Protein AF-H9FJ29-F1 (afdb_monomer_lite)

Sequence (198 aa):
NSAFMTFVVLDADDQPQLLPWIRPQPGDGERRYREASARKKIRLDRKYIVSCKQTEVPLSVPWDPSNQVYLSYNNVSSLRMLVAKDNWVLSSEINQVRLYTLEDDKFLSFHMEMVVHVDAAQAFLLLSDLRRRPEWDKHYRSVELVQQVDEDDAIYHVTSPALGGHTKPQDFVILASRRKPCDNGDPYVIALRSVTPP

Foldseek 3Di:
DDDDDDDFDADPVRHGDDDDDDDQDPDPRVVVVVVVVVVVVVVQCVLCVPAADCVRPVLAAADDLVCNVVVLVVLQVVVVVVVPDPQWDFPDADPQKTKTWDDDSRDIDIDIDHDDPDDQVVVLVVVLPVQCVVVPPLQFPGKDWPDDSDPFKTWIKTWGDDDPPDPDIDIFTKIWGWDDAPDPPRHTDTGIGGYDYD

pLDDT: mean 90.49, std 11.1, range [35.72, 98.62]

Radius of gyration: 20.68 Å; chains: 1; bounding box: 47×41×56 Å

InterPro domains:
  IPR002913 START domain [PF01852] (69-198)
  IPR002913 START domain [PS50848] (85-198)
  IPR023393 START-like domain superfamily [G3DSA:3.30.530.20] (21-198)
  IPR040170 Cytosolic acyl coenzyme A thioester hydrolase [PTHR11049] (1-54)

Organism: Macaca mulatta (NCBI:txid9544)

Secondary structure (DSSP, 8-state):
-------PEE-TTSPEEPPP--PPPTTHHHHHHHHHHHHHHHHHHHHTSSPPPTTTS-SEEE--GGGHHHHHHHHHHHHHHHHT-S--EEEEEETTEEEEEEE-SS-EEEEEE---SS-HHHHHHHHH-GGGGGGT-TT-SEEEEEEE-SSSEEEEEEEEPPPTT-SSPEEEEEEEEEE--SSTTPPPEEEEEEEE--

Structure (mmCIF, N/CA/C/O backbone):
data_AF-H9FJ29-F1
#
_entry.id   AF-H9FJ29-F1
#
loop_
_atom_site.group_PDB
_atom_site.id
_atom_site.type_symbol
_atom_site.label_atom_id
_atom_site.label_alt_id
_atom_site.label_comp_id
_atom_site.label_asym_id
_atom_site.label_entity_id
_atom_site.label_seq_id
_atom_site.pdbx_PDB_ins_code
_atom_site.Cartn_x
_atom_site.Cartn_y
_atom_site.Cartn_z
_atom_site.occupancy
_atom_site.B_iso_or_equiv
_atom_site.auth_seq_id
_atom_site.auth_comp_id
_atom_site.auth_asym_id
_atom_site.auth_atom_id
_atom_site.pdbx_PDB_model_num
ATOM 1 N N . ASN A 1 1 ? 14.535 15.555 -31.382 1.00 35.72 1 ASN A N 1
ATOM 2 C CA . ASN A 1 1 ? 13.875 14.580 -32.274 1.00 35.72 1 ASN A CA 1
ATOM 3 C C . ASN A 1 1 ? 14.252 13.175 -31.857 1.00 35.72 1 ASN A C 1
ATOM 5 O O . ASN A 1 1 ? 15.348 12.730 -32.163 1.00 35.72 1 ASN A O 1
ATOM 9 N N . SER A 1 2 ? 13.385 12.504 -31.105 1.00 42.00 2 SER A N 1
ATOM 10 C CA . SER A 1 2 ? 13.528 11.076 -30.812 1.00 42.00 2 SER A CA 1
ATOM 11 C C . SER A 1 2 ? 12.328 10.382 -31.436 1.00 42.00 2 SER A C 1
ATOM 13 O O . SER A 1 2 ? 11.214 10.558 -30.957 1.00 42.00 2 SER A O 1
ATOM 15 N N . ALA A 1 3 ? 12.553 9.674 -32.542 1.00 39.72 3 ALA A N 1
ATOM 16 C CA . ALA A 1 3 ? 11.571 8.758 -33.101 1.00 39.72 3 ALA A CA 1
ATOM 17 C C . ALA A 1 3 ? 11.612 7.464 -32.280 1.00 39.72 3 ALA A C 1
ATOM 19 O O . ALA A 1 3 ? 12.695 6.970 -31.962 1.00 39.72 3 ALA A O 1
ATOM 20 N N . PHE A 1 4 ? 10.450 6.936 -31.918 1.00 52.38 4 PHE A N 1
ATOM 21 C CA . PHE A 1 4 ? 10.312 5.597 -31.357 1.00 52.38 4 PHE A CA 1
ATOM 22 C C . PHE A 1 4 ? 9.437 4.779 -32.303 1.00 52.38 4 PHE A C 1
ATOM 24 O O . PHE A 1 4 ? 8.456 5.285 -32.844 1.00 52.38 4 PHE A O 1
ATOM 31 N N . MET A 1 5 ? 9.845 3.536 -32.543 1.00 45.50 5 MET A N 1
ATOM 32 C CA . M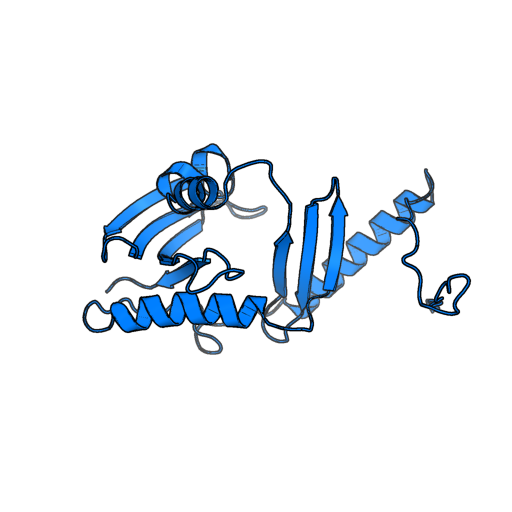ET A 1 5 ? 9.158 2.595 -33.417 1.00 45.50 5 MET A CA 1
ATOM 33 C C . MET A 1 5 ? 8.512 1.537 -32.532 1.00 45.50 5 MET A C 1
ATOM 35 O O . MET A 1 5 ? 9.211 0.818 -31.818 1.00 45.50 5 MET A O 1
ATOM 39 N N . THR A 1 6 ? 7.187 1.474 -32.552 1.00 57.88 6 THR A N 1
ATOM 40 C CA . THR A 1 6 ? 6.435 0.394 -31.914 1.00 57.88 6 THR A CA 1
ATOM 41 C C . THR A 1 6 ? 6.304 -0.728 -32.931 1.00 57.88 6 THR A C 1
ATOM 43 O O . THR A 1 6 ? 5.813 -0.496 -34.033 1.00 57.88 6 THR A O 1
ATOM 46 N N . PHE A 1 7 ? 6.761 -1.926 -32.585 1.00 66.75 7 PHE A N 1
ATOM 47 C CA . PHE A 1 7 ? 6.564 -3.118 -33.400 1.00 66.75 7 PHE A CA 1
ATOM 48 C C . PHE A 1 7 ? 5.793 -4.156 -32.591 1.00 66.75 7 PHE A C 1
ATOM 50 O O . PHE A 1 7 ? 6.012 -4.307 -31.389 1.00 66.75 7 PHE A O 1
ATOM 57 N N . VAL A 1 8 ? 4.871 -4.838 -33.262 1.00 74.44 8 VAL A N 1
ATOM 58 C CA . VAL A 1 8 ? 4.163 -6.005 -32.742 1.00 74.44 8 VAL A CA 1
ATOM 59 C C . VAL A 1 8 ? 4.792 -7.210 -33.421 1.00 74.44 8 VAL A C 1
ATOM 61 O O . VAL A 1 8 ? 4.941 -7.215 -34.642 1.00 74.44 8 VAL A O 1
ATOM 64 N N . VAL A 1 9 ? 5.211 -8.198 -32.636 1.00 76.81 9 VAL A N 1
ATOM 65 C CA . VAL A 1 9 ? 5.583 -9.506 -33.177 1.00 76.81 9 VAL A CA 1
ATOM 66 C C . VAL A 1 9 ? 4.341 -10.369 -33.122 1.00 76.81 9 VAL A C 1
ATOM 68 O O . VAL A 1 9 ? 3.701 -10.423 -32.078 1.00 76.81 9 VAL A O 1
ATOM 71 N N . LEU A 1 10 ? 3.984 -10.974 -34.248 1.00 85.94 10 LEU A N 1
ATOM 72 C CA . LEU A 1 10 ? 2.878 -11.916 -34.342 1.00 85.94 10 LEU A CA 1
ATOM 73 C C . LEU A 1 10 ? 3.433 -13.344 -34.326 1.00 85.94 10 LEU A C 1
ATOM 75 O O . LEU A 1 10 ? 4.547 -13.571 -34.810 1.00 85.94 10 LEU A O 1
ATOM 79 N N . ASP A 1 11 ? 2.690 -14.278 -33.744 1.00 83.88 11 ASP A N 1
ATOM 80 C CA . ASP A 1 11 ? 2.976 -15.708 -33.828 1.00 83.88 11 ASP A CA 1
ATOM 81 C C . ASP A 1 11 ? 2.492 -16.307 -35.165 1.00 83.88 11 ASP A C 1
ATOM 83 O O . ASP A 1 11 ? 2.134 -15.591 -36.101 1.00 83.88 11 ASP A O 1
ATOM 87 N N . ALA A 1 12 ? 2.532 -17.637 -35.285 1.00 88.62 12 ALA A N 1
ATOM 88 C CA . ALA A 1 12 ? 2.114 -18.342 -36.498 1.00 88.62 12 ALA A CA 1
ATOM 89 C C . ALA A 1 12 ? 0.604 -18.227 -36.796 1.00 88.62 12 ALA A C 1
ATOM 91 O O . ALA A 1 12 ? 0.203 -18.502 -37.926 1.00 88.62 12 ALA A O 1
ATOM 92 N N . ASP A 1 13 ? -0.201 -17.810 -35.815 1.00 90.12 13 ASP A N 1
ATOM 93 C CA . ASP A 1 13 ? -1.657 -17.655 -35.893 1.00 90.12 13 ASP A CA 1
ATOM 94 C C . ASP A 1 13 ? -2.071 -16.164 -35.967 1.00 90.12 13 ASP A C 1
ATOM 96 O O . ASP A 1 13 ? -3.212 -15.798 -35.658 1.00 90.12 13 ASP A O 1
ATOM 100 N N . ASP A 1 14 ? -1.136 -15.285 -36.361 1.00 84.00 14 ASP A N 1
ATOM 101 C CA . ASP A 1 14 ? -1.292 -13.825 -36.423 1.00 84.00 14 ASP A CA 1
ATOM 102 C C . ASP A 1 14 ? -1.688 -13.177 -35.074 1.00 84.00 14 ASP A C 1
ATOM 104 O O . ASP A 1 14 ? -2.257 -12.081 -35.038 1.00 84.00 14 ASP A O 1
ATOM 108 N N . GLN A 1 15 ? -1.374 -13.815 -33.938 1.00 85.31 15 GLN A N 1
ATOM 109 C CA . GLN A 1 15 ? -1.645 -13.258 -32.610 1.00 85.31 15 GLN A CA 1
ATOM 110 C C . GLN A 1 15 ? -0.428 -12.518 -32.038 1.00 85.31 15 GLN A C 1
ATOM 112 O O . GLN A 1 15 ? 0.704 -12.972 -32.199 1.00 85.31 15 GLN A O 1
ATOM 117 N N . PRO A 1 16 ? -0.615 -11.385 -31.331 1.00 80.19 16 PRO A N 1
ATOM 118 C CA . PRO A 1 16 ? 0.479 -10.673 -30.676 1.00 80.19 16 PRO A CA 1
ATOM 119 C C . PRO A 1 16 ? 1.257 -11.561 -29.695 1.00 80.19 16 PRO A C 1
ATOM 121 O O . PRO A 1 16 ? 0.739 -11.986 -28.663 1.00 80.19 16 PRO A O 1
ATOM 124 N N . GLN A 1 17 ? 2.535 -11.780 -29.985 1.00 76.44 17 GLN A N 1
ATOM 125 C CA . GLN A 1 17 ? 3.455 -12.536 -29.154 1.00 76.44 17 GLN A CA 1
ATOM 126 C C . GLN A 1 17 ? 4.245 -11.606 -28.225 1.00 76.44 17 GLN A C 1
ATOM 128 O O . GLN A 1 17 ? 4.775 -10.564 -28.624 1.00 76.44 17 GLN A O 1
ATOM 133 N N . LEU A 1 18 ? 4.387 -12.023 -26.965 1.00 63.00 18 LEU A N 1
ATOM 134 C CA . LEU A 1 18 ? 5.287 -11.377 -26.013 1.00 63.00 18 LEU A CA 1
ATOM 135 C C . LEU A 1 18 ? 6.741 -11.547 -26.466 1.00 63.00 18 LEU A C 1
ATOM 137 O O . LEU A 1 18 ? 7.264 -12.658 -26.564 1.00 63.00 18 LEU A O 1
ATOM 141 N N . LEU A 1 19 ? 7.405 -10.420 -26.715 1.00 64.69 19 LEU A N 1
ATOM 142 C CA . LEU A 1 19 ? 8.831 -10.392 -27.008 1.00 64.69 19 LEU A CA 1
ATOM 143 C C . LEU A 1 19 ? 9.648 -10.841 -25.789 1.00 64.69 19 LEU A C 1
ATOM 145 O O . LEU A 1 19 ? 9.338 -10.439 -24.662 1.00 64.69 19 LEU A O 1
ATOM 149 N N . PRO A 1 20 ? 10.729 -11.615 -25.990 1.00 63.31 20 PRO A N 1
ATOM 150 C CA . PRO A 1 20 ? 11.647 -11.940 -24.911 1.00 63.31 20 PRO A CA 1
ATOM 151 C C . PRO A 1 20 ? 12.273 -10.665 -24.338 1.00 63.31 20 PRO A C 1
ATOM 153 O O . PRO A 1 20 ? 12.526 -9.690 -25.049 1.00 63.31 20 PRO A O 1
ATOM 156 N N . TRP A 1 21 ? 12.537 -10.683 -23.032 1.00 61.72 21 TRP A N 1
ATOM 157 C CA . TRP A 1 21 ? 13.044 -9.523 -22.302 1.00 61.72 21 TRP A CA 1
ATOM 158 C C . TRP A 1 21 ? 14.394 -9.055 -22.868 1.00 61.72 21 TRP A C 1
ATOM 160 O O . TRP A 1 21 ? 15.404 -9.759 -22.781 1.00 61.72 21 TRP A O 1
ATOM 170 N N . ILE A 1 22 ? 14.420 -7.855 -23.452 1.00 68.69 22 ILE A N 1
ATOM 171 C CA . ILE A 1 22 ? 15.608 -7.303 -24.108 1.00 68.69 22 ILE A CA 1
ATOM 172 C C . ILE A 1 22 ? 16.532 -6.717 -23.038 1.00 68.69 22 ILE A C 1
ATOM 174 O O . ILE A 1 22 ? 16.199 -5.733 -22.378 1.00 68.69 22 ILE A O 1
ATOM 178 N N . ARG A 1 23 ? 17.719 -7.305 -22.870 1.00 69.50 23 ARG A N 1
ATOM 179 C CA . ARG A 1 23 ? 18.768 -6.728 -22.018 1.00 69.50 23 ARG A CA 1
ATOM 180 C C . ARG A 1 23 ? 19.552 -5.667 -22.798 1.00 69.50 23 ARG A C 1
ATOM 182 O O . ARG A 1 23 ? 19.811 -5.871 -23.986 1.00 69.50 23 ARG A O 1
ATOM 189 N N . PRO A 1 24 ? 19.961 -4.553 -22.163 1.00 76.12 24 PRO A N 1
ATOM 190 C CA . PRO A 1 24 ? 20.843 -3.592 -22.809 1.00 76.12 24 PRO A CA 1
ATOM 191 C C . PRO A 1 24 ? 22.142 -4.276 -23.242 1.00 76.12 24 PRO A C 1
ATOM 193 O O . PRO A 1 24 ? 22.710 -5.065 -22.488 1.00 76.12 24 PRO A O 1
ATOM 196 N N . GLN A 1 25 ? 22.623 -3.964 -24.445 1.00 80.38 25 GLN A N 1
ATOM 197 C CA . GLN A 1 25 ? 23.951 -4.407 -24.864 1.00 80.38 25 GLN A CA 1
ATOM 198 C C . GLN A 1 25 ? 25.019 -3.811 -23.925 1.00 80.38 25 GLN A C 1
ATOM 200 O O . GLN A 1 25 ? 24.903 -2.628 -23.572 1.00 80.38 25 GLN A O 1
ATOM 205 N N . PRO A 1 26 ? 26.052 -4.584 -23.539 1.00 81.25 26 PRO A N 1
ATOM 206 C CA . PRO A 1 26 ? 27.147 -4.075 -22.719 1.00 81.25 26 PRO A CA 1
ATOM 207 C C . PRO A 1 26 ? 27.782 -2.812 -23.318 1.00 81.25 26 PRO A C 1
ATOM 209 O O . PRO A 1 26 ? 27.893 -2.676 -24.538 1.00 81.25 26 PRO A O 1
ATOM 212 N N . GLY A 1 27 ? 28.198 -1.876 -22.462 1.00 87.75 27 GLY A N 1
ATOM 213 C CA . GLY A 1 27 ? 28.776 -0.599 -22.889 1.00 87.75 27 GLY A CA 1
ATOM 214 C C . GLY A 1 27 ? 27.710 0.435 -23.261 1.00 87.75 27 GLY A C 1
ATOM 215 O O . GLY A 1 27 ? 27.035 0.991 -22.389 1.00 87.75 27 GLY A O 1
ATOM 216 N N . ASP A 1 28 ? 27.561 0.726 -24.554 1.00 85.81 28 ASP A N 1
ATOM 217 C CA . ASP A 1 28 ? 26.692 1.811 -25.029 1.00 85.81 28 ASP A CA 1
ATOM 218 C C . ASP A 1 28 ? 25.204 1.573 -24.736 1.00 85.81 28 ASP A C 1
ATOM 220 O O . ASP A 1 28 ? 24.473 2.524 -24.443 1.00 85.81 28 ASP A O 1
ATOM 224 N N . GLY A 1 29 ? 24.741 0.319 -24.764 1.00 83.69 29 GLY A N 1
ATOM 225 C CA . GLY A 1 29 ? 23.354 -0.020 -24.439 1.00 83.69 29 GLY A CA 1
ATOM 226 C C . GLY A 1 29 ? 23.017 0.286 -22.979 1.00 83.69 29 GLY A C 1
ATOM 227 O O . GLY A 1 29 ? 22.026 0.961 -22.697 1.00 83.69 29 GLY A O 1
ATOM 228 N N . GLU A 1 30 ? 23.869 -0.133 -22.044 1.00 87.25 30 GLU A N 1
ATOM 229 C CA . GLU A 1 30 ? 23.724 0.163 -20.611 1.00 87.25 30 GLU A CA 1
ATOM 230 C C . GLU A 1 30 ? 23.796 1.661 -20.311 1.00 87.25 30 GLU A C 1
ATOM 232 O O . GLU A 1 30 ? 23.070 2.169 -19.450 1.00 87.25 30 GLU A O 1
ATOM 237 N N . ARG A 1 31 ? 24.666 2.393 -21.018 1.00 88.06 31 ARG A N 1
ATOM 238 C CA . ARG A 1 31 ? 24.732 3.852 -20.908 1.00 88.06 31 ARG A CA 1
ATOM 239 C C . ARG A 1 31 ? 23.410 4.490 -21.341 1.00 88.06 31 ARG A C 1
ATOM 241 O O . ARG A 1 31 ? 22.845 5.270 -20.576 1.00 88.06 31 ARG A O 1
ATOM 248 N N . ARG A 1 32 ? 22.881 4.130 -22.517 1.00 88.12 32 ARG A N 1
ATOM 249 C CA . ARG A 1 32 ? 21.590 4.645 -23.016 1.00 88.12 32 ARG A CA 1
ATOM 250 C C . ARG A 1 32 ? 20.434 4.294 -22.081 1.00 88.12 32 ARG A C 1
ATOM 252 O O . ARG A 1 32 ? 19.568 5.137 -21.849 1.00 88.12 32 ARG A O 1
ATOM 259 N N . TYR A 1 33 ? 20.442 3.087 -21.515 1.00 85.75 33 TYR A N 1
ATOM 260 C CA . TYR A 1 33 ? 19.465 2.658 -20.516 1.00 85.75 33 TYR A CA 1
ATOM 261 C C . TYR A 1 33 ? 19.517 3.540 -19.259 1.00 85.75 33 TYR A C 1
ATOM 263 O O . TYR A 1 33 ? 18.491 4.067 -18.833 1.00 85.75 33 TYR A O 1
ATOM 271 N N . ARG A 1 34 ? 20.713 3.802 -18.710 1.00 87.69 34 ARG A N 1
ATOM 272 C CA . ARG A 1 34 ? 20.890 4.723 -17.570 1.00 87.69 34 ARG A CA 1
ATOM 273 C C . ARG A 1 34 ? 20.421 6.144 -17.887 1.00 87.69 34 ARG A C 1
ATOM 275 O O . ARG A 1 34 ? 19.721 6.749 -17.079 1.00 87.69 34 ARG A O 1
ATOM 282 N N . GLU A 1 35 ? 20.746 6.663 -19.069 1.00 91.56 35 GLU A N 1
ATOM 283 C CA . GLU A 1 35 ? 20.292 7.984 -19.522 1.00 91.56 35 GLU A CA 1
ATOM 284 C C . GLU A 1 35 ? 18.764 8.047 -19.690 1.00 91.56 35 GLU A C 1
ATOM 286 O O . GLU A 1 35 ? 18.143 9.075 -19.413 1.00 91.56 35 GLU A O 1
ATOM 291 N N . ALA A 1 36 ? 18.123 6.969 -20.150 1.00 88.88 36 ALA A N 1
ATOM 292 C CA . ALA A 1 36 ? 16.665 6.870 -20.213 1.00 88.88 36 ALA A CA 1
ATOM 293 C C . ALA A 1 36 ? 16.032 6.850 -18.810 1.00 88.88 36 ALA A C 1
ATOM 295 O O . ALA A 1 36 ? 15.096 7.610 -18.558 1.00 88.88 36 ALA A O 1
ATOM 296 N N . SER A 1 37 ? 16.587 6.074 -17.875 1.00 88.38 37 SER A N 1
ATOM 297 C CA . SER A 1 37 ? 16.143 6.032 -16.474 1.00 88.38 37 SER A CA 1
ATOM 298 C C . SER A 1 37 ? 16.268 7.393 -15.783 1.00 88.38 37 SER A C 1
ATOM 300 O O . SER A 1 37 ? 15.325 7.840 -15.128 1.00 88.38 37 SER A O 1
ATOM 302 N N . ALA A 1 38 ? 17.380 8.107 -15.994 1.00 91.38 38 ALA A N 1
ATOM 303 C CA . ALA A 1 38 ? 17.569 9.465 -15.483 1.00 91.38 38 ALA A CA 1
ATOM 304 C C . ALA A 1 38 ? 16.516 10.443 -16.037 1.00 91.38 38 ALA A C 1
ATOM 306 O O . ALA A 1 38 ? 15.917 11.208 -15.280 1.00 91.38 38 ALA A O 1
ATOM 307 N N . ARG A 1 39 ? 16.224 10.381 -17.344 1.00 93.50 39 ARG A N 1
ATOM 308 C CA . ARG A 1 39 ? 15.168 11.194 -17.975 1.00 93.50 39 ARG A CA 1
ATOM 309 C C . ARG A 1 39 ? 13.776 10.864 -17.431 1.00 93.50 39 ARG A C 1
ATOM 311 O O . ARG A 1 39 ? 13.010 11.789 -17.166 1.00 93.50 39 ARG A O 1
ATOM 318 N N . LYS A 1 40 ? 13.458 9.578 -17.222 1.00 91.44 40 LYS A N 1
ATOM 319 C CA . LYS A 1 40 ? 12.189 9.144 -16.607 1.00 91.44 40 LYS A CA 1
ATOM 320 C C . LYS A 1 40 ? 12.050 9.721 -15.199 1.00 91.44 40 LYS A C 1
ATOM 322 O O . LYS A 1 40 ? 11.009 10.301 -14.905 1.00 91.44 40 LYS A O 1
ATOM 327 N N . LYS A 1 41 ? 13.103 9.641 -14.376 1.00 92.69 41 LYS A N 1
ATOM 328 C CA . LYS A 1 41 ? 13.121 10.234 -13.031 1.00 92.69 41 LYS A CA 1
ATOM 329 C C . LYS A 1 41 ? 12.841 11.738 -13.078 1.00 92.69 41 LYS A C 1
ATOM 331 O O . LYS A 1 41 ? 11.905 12.191 -12.439 1.00 92.69 41 LYS A O 1
ATOM 336 N N . ILE A 1 42 ? 13.580 12.493 -13.894 1.00 93.25 42 ILE A N 1
ATOM 337 C CA . ILE A 1 42 ? 13.397 13.951 -14.024 1.00 93.25 42 ILE A CA 1
ATOM 338 C C . ILE A 1 42 ? 11.968 14.303 -14.461 1.00 93.25 42 ILE A C 1
ATOM 340 O O . ILE A 1 42 ? 11.386 15.259 -13.951 1.00 93.25 42 ILE A O 1
ATOM 344 N N . ARG A 1 43 ? 11.393 13.550 -15.407 1.00 95.88 43 ARG A N 1
ATOM 345 C CA . ARG A 1 43 ? 10.008 13.757 -15.854 1.00 95.88 43 ARG A CA 1
ATOM 346 C C . ARG A 1 43 ? 9.015 13.550 -14.709 1.00 95.88 43 ARG A C 1
ATOM 348 O O . ARG A 1 43 ? 8.135 14.388 -14.536 1.00 95.88 43 ARG A O 1
ATOM 355 N N . LEU A 1 44 ? 9.155 12.459 -13.955 1.00 94.25 44 LEU A N 1
ATOM 356 C CA . LEU A 1 44 ? 8.275 12.137 -12.829 1.00 94.25 44 LEU A CA 1
ATOM 357 C C . LEU A 1 44 ? 8.412 13.158 -11.697 1.00 94.25 44 LEU A C 1
ATOM 359 O O . LEU A 1 44 ? 7.400 13.682 -11.243 1.00 94.25 44 LEU A O 1
ATOM 363 N N . ASP A 1 45 ? 9.642 13.512 -11.314 1.00 92.50 45 ASP A N 1
ATOM 364 C CA . ASP A 1 45 ? 9.907 14.523 -10.284 1.00 92.50 45 ASP A CA 1
ATOM 365 C C . ASP A 1 45 ? 9.252 15.867 -10.639 1.00 92.50 45 ASP A C 1
ATOM 367 O O . ASP A 1 45 ? 8.697 16.536 -9.777 1.00 92.50 45 ASP A O 1
ATOM 371 N N . ARG A 1 46 ? 9.287 16.265 -11.920 1.00 92.88 46 ARG A N 1
ATOM 372 C CA . ARG A 1 46 ? 8.637 17.497 -12.395 1.00 92.88 46 ARG A CA 1
ATOM 373 C C . ARG A 1 46 ? 7.116 17.391 -12.405 1.00 92.88 46 ARG A C 1
ATOM 375 O O . ARG A 1 46 ? 6.459 18.361 -12.048 1.00 92.88 46 ARG A O 1
ATOM 382 N N . LYS A 1 47 ? 6.563 16.246 -12.821 1.00 92.44 47 LYS A N 1
ATOM 383 C CA . LYS A 1 47 ? 5.109 16.014 -12.854 1.00 92.44 47 LYS A CA 1
ATOM 384 C C . LYS A 1 47 ? 4.504 16.088 -11.449 1.00 92.44 47 LYS A C 1
ATOM 386 O O . LYS A 1 47 ? 3.460 16.701 -11.282 1.00 92.44 47 LYS A O 1
ATOM 391 N N . TYR A 1 48 ? 5.194 15.529 -10.456 1.00 92.06 48 TYR A N 1
ATOM 392 C CA . TYR A 1 48 ? 4.730 15.445 -9.067 1.00 92.06 48 TYR A CA 1
ATOM 393 C C . TYR A 1 48 ? 5.472 16.401 -8.122 1.00 92.06 48 TYR A C 1
ATOM 395 O O . TYR A 1 48 ? 5.556 16.149 -6.922 1.00 92.06 48 TYR A O 1
ATOM 403 N N . ILE A 1 49 ? 6.022 17.501 -8.654 1.00 89.38 49 ILE A N 1
ATOM 404 C CA . ILE A 1 49 ? 6.756 18.495 -7.854 1.00 89.38 49 ILE A CA 1
ATOM 405 C C . ILE A 1 49 ? 5.854 19.162 -6.812 1.00 89.38 49 ILE A C 1
ATOM 407 O O . ILE A 1 49 ? 6.294 19.474 -5.706 1.00 89.38 49 ILE A O 1
ATOM 411 N N . VAL A 1 50 ? 4.585 19.370 -7.167 1.00 85.94 50 VAL A N 1
ATOM 412 C CA . VAL A 1 50 ? 3.548 19.807 -6.238 1.00 85.94 50 VAL A CA 1
ATOM 413 C C . VAL A 1 50 ? 2.924 18.552 -5.651 1.00 85.94 50 VAL A C 1
ATOM 415 O O . VAL A 1 50 ? 2.240 17.808 -6.350 1.00 85.94 50 VAL A O 1
ATOM 418 N N . SER A 1 51 ? 3.183 18.306 -4.370 1.0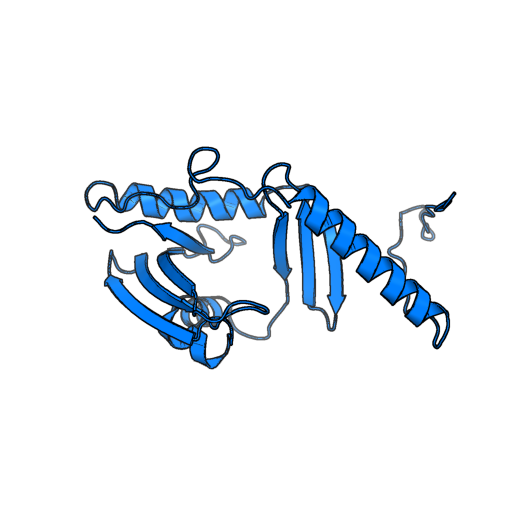0 83.62 51 SER A N 1
ATOM 419 C CA . SER A 1 51 ? 2.566 17.192 -3.663 1.00 83.62 51 SER A CA 1
ATOM 420 C C . SER A 1 51 ? 1.065 17.422 -3.497 1.00 83.62 51 SER A C 1
ATOM 422 O O . SER A 1 51 ? 0.622 18.534 -3.193 1.00 83.62 51 SER A O 1
ATOM 424 N N . CYS A 1 52 ? 0.293 16.344 -3.646 1.00 86.75 52 CYS A N 1
ATOM 425 C CA . CYS A 1 52 ? -1.117 16.334 -3.282 1.00 86.75 52 CYS A CA 1
ATOM 426 C C . CYS A 1 52 ? -1.274 16.728 -1.809 1.00 86.75 52 CYS A C 1
ATOM 428 O O . CYS A 1 52 ? -0.520 16.266 -0.948 1.00 86.75 52 CYS A O 1
ATOM 430 N N . LYS A 1 53 ? -2.260 17.573 -1.515 1.00 85.38 53 LYS A N 1
ATOM 431 C CA . LYS A 1 53 ? -2.535 18.062 -0.159 1.00 85.38 53 LYS A CA 1
ATOM 432 C C . LYS A 1 53 ? -3.716 17.333 0.472 1.00 85.38 53 LYS A C 1
ATOM 434 O O . LYS A 1 53 ? -4.615 16.870 -0.226 1.00 85.38 53 LYS A O 1
ATOM 439 N N . GLN A 1 54 ? -3.767 17.342 1.807 1.00 82.56 54 GLN A N 1
ATOM 440 C CA . GLN A 1 54 ? -4.895 16.828 2.601 1.00 82.56 54 GLN A CA 1
ATOM 441 C C . GLN A 1 54 ? -6.250 17.437 2.187 1.00 82.56 54 GLN A C 1
ATOM 443 O O . GLN A 1 54 ? -7.286 16.791 2.295 1.00 82.56 54 GLN A O 1
ATOM 448 N N . THR A 1 55 ? -6.253 18.682 1.702 1.00 78.31 55 THR A N 1
ATOM 449 C CA . THR A 1 55 ? -7.456 19.382 1.223 1.00 78.31 55 THR A CA 1
ATOM 450 C C . THR A 1 55 ? -7.963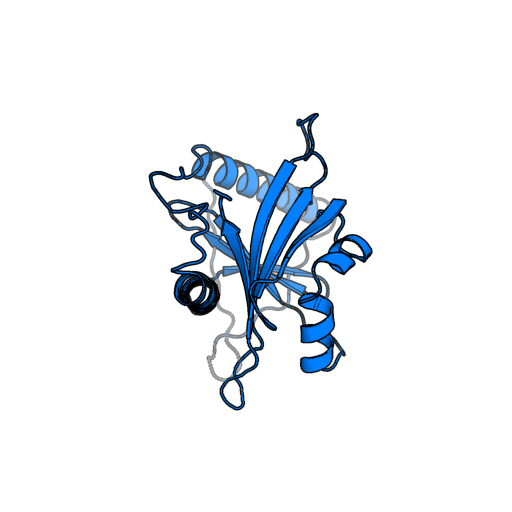 18.873 -0.126 1.00 78.31 55 THR A C 1
ATOM 452 O O . THR A 1 55 ? -9.103 19.139 -0.487 1.00 78.31 55 THR A O 1
ATOM 455 N N . GLU A 1 56 ? -7.121 18.186 -0.898 1.00 83.38 56 GLU A N 1
ATOM 456 C CA . GLU A 1 56 ? -7.435 17.720 -2.253 1.00 83.38 56 GLU A CA 1
ATOM 457 C C . GLU A 1 56 ? -7.789 16.235 -2.282 1.00 83.38 56 GLU A C 1
ATOM 459 O O . GLU A 1 56 ? -8.574 15.807 -3.133 1.00 83.38 56 GLU A O 1
ATOM 464 N N . VAL A 1 57 ? -7.158 15.449 -1.409 1.00 85.12 57 VAL A N 1
ATOM 465 C CA . VAL A 1 57 ? -7.369 14.011 -1.217 1.00 85.12 57 VAL A CA 1
ATOM 466 C C . VAL A 1 57 ? -7.174 13.719 0.272 1.00 85.12 57 VAL A C 1
ATOM 468 O O . VAL A 1 57 ? -6.235 14.257 0.863 1.00 85.12 57 VAL A O 1
ATOM 471 N N . PRO A 1 58 ? -8.008 12.865 0.889 1.00 87.69 58 PRO A N 1
ATOM 472 C CA . PRO A 1 58 ? -7.839 12.488 2.288 1.00 87.69 58 PRO A CA 1
ATOM 473 C C . PRO A 1 58 ? -6.607 11.583 2.460 1.00 87.69 58 PRO A C 1
ATOM 475 O O . PRO A 1 58 ? -6.719 10.358 2.411 1.00 87.69 58 PRO A O 1
ATOM 478 N N . LEU A 1 59 ? -5.428 12.189 2.642 1.00 89.25 59 LEU A N 1
ATOM 479 C CA . LEU A 1 59 ? -4.171 11.473 2.898 1.00 89.25 59 LEU A CA 1
ATOM 480 C C . LEU A 1 59 ? -4.212 10.788 4.267 1.00 89.25 59 LEU A C 1
ATOM 482 O O . LEU A 1 59 ? -3.792 9.642 4.397 1.00 89.25 59 LEU A O 1
ATOM 486 N N . SER A 1 60 ? -4.776 11.471 5.262 1.00 93.94 60 SER A N 1
ATOM 487 C CA . SER A 1 60 ? -5.193 10.900 6.539 1.00 93.94 60 SER A CA 1
ATOM 488 C C . SER A 1 60 ? -6.684 11.135 6.779 1.00 93.94 60 SER A C 1
ATOM 490 O O . SER A 1 60 ? -7.294 12.036 6.199 1.00 93.94 60 SER A O 1
ATOM 492 N N . VAL A 1 61 ? -7.296 10.317 7.630 1.00 94.69 61 VAL A N 1
ATOM 493 C CA . VAL A 1 61 ? -8.670 10.532 8.108 1.00 94.69 61 VAL A CA 1
ATOM 494 C C . VAL A 1 61 ? -8.688 10.585 9.636 1.00 94.69 61 VAL A C 1
ATOM 496 O O . VAL A 1 61 ? -7.930 9.841 10.258 1.00 94.69 61 VAL A O 1
ATOM 499 N N . PRO A 1 62 ? -9.520 11.434 10.262 1.00 95.31 62 PRO A N 1
ATOM 500 C CA . PRO A 1 62 ? -9.680 11.419 11.711 1.00 95.31 62 PRO A CA 1
ATOM 501 C C . PRO A 1 62 ? -10.098 10.039 12.209 1.00 95.31 62 PRO A C 1
ATOM 503 O O . PRO A 1 62 ? -11.012 9.424 11.655 1.00 95.31 62 PRO A O 1
ATOM 506 N N . TRP A 1 63 ? -9.412 9.552 13.240 1.00 96.12 63 TRP A N 1
ATOM 507 C CA . TRP A 1 63 ? -9.836 8.364 13.958 1.00 96.12 63 TRP A CA 1
ATOM 508 C C . TRP A 1 63 ? -11.029 8.714 14.845 1.00 96.12 63 TRP A C 1
ATOM 510 O O . TRP A 1 63 ? -10.919 9.539 15.750 1.00 96.12 63 TRP A O 1
ATOM 520 N N . ASP A 1 64 ? -12.159 8.068 14.577 1.00 94.75 64 ASP A N 1
ATOM 521 C CA . ASP A 1 64 ? -13.376 8.190 15.368 1.00 94.75 64 ASP A CA 1
ATOM 522 C C . ASP A 1 64 ? -13.842 6.784 15.770 1.00 94.75 64 ASP A C 1
ATOM 524 O O . ASP A 1 64 ? -14.312 6.031 14.907 1.00 94.75 64 ASP A O 1
ATOM 528 N N . PRO A 1 65 ? -13.733 6.414 17.060 1.00 94.12 65 PRO A N 1
ATOM 529 C CA . PRO A 1 65 ? -14.189 5.118 17.552 1.00 94.12 65 PRO A CA 1
ATOM 530 C C . PRO A 1 65 ? -15.665 4.833 17.246 1.00 94.12 65 PRO A C 1
ATOM 532 O O . PRO A 1 65 ? -16.029 3.681 17.019 1.00 94.12 65 PRO A O 1
ATOM 535 N N . SER A 1 66 ? -16.521 5.862 17.183 1.00 95.75 66 SER A N 1
ATOM 536 C CA . SER A 1 66 ? -17.940 5.689 16.844 1.00 95.75 66 SER A CA 1
ATOM 537 C C . SER A 1 66 ? -18.154 5.262 15.387 1.00 95.75 66 SER A C 1
ATOM 539 O O . SER A 1 66 ? -19.166 4.639 15.066 1.00 95.75 66 SER A O 1
ATOM 541 N N . ASN A 1 67 ? -17.173 5.529 14.518 1.00 94.62 67 ASN A N 1
ATOM 542 C CA . ASN A 1 67 ? -17.199 5.218 13.092 1.00 94.62 67 ASN A CA 1
ATOM 543 C C . ASN A 1 67 ? -16.170 4.141 12.692 1.00 94.62 67 ASN A C 1
ATOM 545 O O . ASN A 1 67 ? -15.883 3.961 11.506 1.00 94.62 67 ASN A O 1
ATOM 549 N N . GLN A 1 68 ? -15.604 3.415 13.665 1.00 95.00 68 GLN A N 1
ATOM 550 C CA . GLN A 1 68 ? -14.504 2.469 13.441 1.00 95.00 68 GLN A CA 1
ATOM 551 C C . GLN A 1 68 ? -14.821 1.411 12.372 1.00 95.00 68 GLN A C 1
ATOM 553 O O . GLN A 1 68 ? -14.010 1.164 11.484 1.00 95.00 68 GLN A O 1
ATOM 558 N N . VAL A 1 69 ? -16.042 0.863 12.385 1.00 96.62 69 VAL A N 1
ATOM 559 C CA . VAL A 1 69 ? -16.481 -0.173 11.435 1.00 96.62 69 VAL A CA 1
ATOM 560 C C . VAL A 1 69 ? -16.442 0.350 9.999 1.00 96.62 69 VAL A C 1
ATOM 562 O O . VAL A 1 69 ? -15.953 -0.323 9.090 1.00 96.62 69 VAL A O 1
ATOM 565 N N . TYR A 1 70 ? -16.925 1.575 9.789 1.00 96.94 70 TYR A N 1
ATOM 566 C CA . TYR A 1 70 ? -16.920 2.207 8.475 1.00 96.94 70 TYR A CA 1
ATOM 567 C C . TYR A 1 70 ? -15.504 2.580 8.030 1.00 96.94 70 TYR A C 1
ATOM 569 O O . TYR A 1 70 ? -15.165 2.384 6.864 1.00 96.94 70 TYR A O 1
ATOM 577 N N . LEU A 1 71 ? -14.664 3.092 8.936 1.00 96.94 71 LEU A N 1
ATOM 578 C CA . LEU A 1 71 ? -13.272 3.433 8.629 1.00 96.94 71 LEU A CA 1
ATOM 579 C C . LEU A 1 71 ? -12.488 2.202 8.155 1.00 96.94 71 LEU A C 1
ATOM 581 O O . LEU A 1 71 ? -11.815 2.272 7.121 1.00 96.94 71 LEU A O 1
ATOM 585 N N . SER A 1 72 ? -12.644 1.074 8.849 1.00 97.38 72 SER A N 1
ATOM 586 C CA . SER A 1 72 ? -12.059 -0.218 8.483 1.00 97.38 72 SER A CA 1
ATOM 587 C C . SER A 1 72 ? -12.607 -0.760 7.165 1.00 97.38 72 SER A C 1
ATOM 589 O O . SER A 1 72 ? -11.841 -1.154 6.282 1.00 97.38 72 SER A O 1
ATOM 591 N N . TYR A 1 73 ? -13.927 -0.710 6.964 1.00 97.44 73 TYR A N 1
ATOM 592 C CA . TYR A 1 73 ? -14.545 -1.104 5.695 1.00 97.44 73 TYR A CA 1
ATOM 593 C C . TYR A 1 73 ? -14.028 -0.264 4.520 1.00 97.44 73 TYR A C 1
ATOM 595 O O . TYR A 1 73 ? -13.616 -0.799 3.489 1.00 97.44 73 TYR A O 1
ATOM 603 N N . ASN A 1 74 ? -14.005 1.062 4.676 1.00 97.56 74 ASN A N 1
ATOM 604 C CA . ASN A 1 74 ? -13.552 1.979 3.639 1.00 97.56 74 ASN A CA 1
ATOM 605 C C . ASN A 1 74 ? -12.060 1.785 3.323 1.00 97.56 74 ASN A C 1
ATOM 607 O O . ASN A 1 74 ? -11.675 1.901 2.161 1.00 97.56 74 ASN A O 1
ATOM 611 N N . ASN A 1 75 ? -11.236 1.443 4.321 1.00 97.88 75 ASN A N 1
ATOM 612 C CA . ASN A 1 75 ? -9.826 1.093 4.135 1.00 97.88 75 ASN A CA 1
ATOM 613 C C . ASN A 1 75 ? -9.671 -0.102 3.175 1.00 97.88 75 ASN A C 1
ATOM 615 O O . ASN A 1 75 ? -9.029 0.007 2.128 1.00 97.88 75 ASN A O 1
ATOM 619 N N . VAL A 1 76 ? -10.350 -1.213 3.480 1.00 98.00 76 VAL A N 1
ATOM 620 C CA . VAL A 1 76 ? -10.344 -2.435 2.657 1.00 98.00 76 VAL A CA 1
ATOM 621 C C . VAL A 1 76 ? -10.904 -2.167 1.259 1.00 98.00 76 VAL A C 1
ATOM 623 O O . VAL A 1 76 ? -10.290 -2.545 0.259 1.00 98.00 76 VAL A O 1
ATOM 626 N N . SER A 1 77 ? -12.049 -1.486 1.172 1.00 97.19 77 SER A N 1
ATOM 627 C CA . SER A 1 77 ? -12.697 -1.171 -0.104 1.00 97.19 77 SER A CA 1
ATOM 628 C C . SER A 1 77 ? -11.814 -0.293 -0.992 1.00 97.19 77 SER A C 1
ATOM 630 O O . SER A 1 77 ? -11.759 -0.516 -2.199 1.00 97.19 77 SER A O 1
ATOM 632 N N . SER A 1 78 ? -11.103 0.682 -0.419 1.00 96.56 78 SER A N 1
ATOM 633 C CA . SER A 1 78 ? -10.214 1.575 -1.172 1.00 96.56 78 SER A CA 1
ATOM 634 C C . SER A 1 78 ? -9.041 0.820 -1.792 1.00 96.56 78 SER A C 1
ATOM 636 O O . SER A 1 78 ? -8.715 1.058 -2.954 1.00 96.56 78 SER A O 1
ATOM 638 N N . LEU A 1 79 ? -8.449 -0.134 -1.064 1.00 97.56 79 LEU A N 1
ATOM 639 C CA . LEU A 1 79 ? -7.389 -0.981 -1.613 1.00 97.56 79 LEU A CA 1
ATOM 640 C C . LEU A 1 79 ? -7.915 -1.894 -2.730 1.00 97.56 79 LEU A C 1
ATOM 642 O O . LEU A 1 79 ? -7.286 -1.986 -3.781 1.00 97.56 79 LEU A O 1
ATOM 646 N N 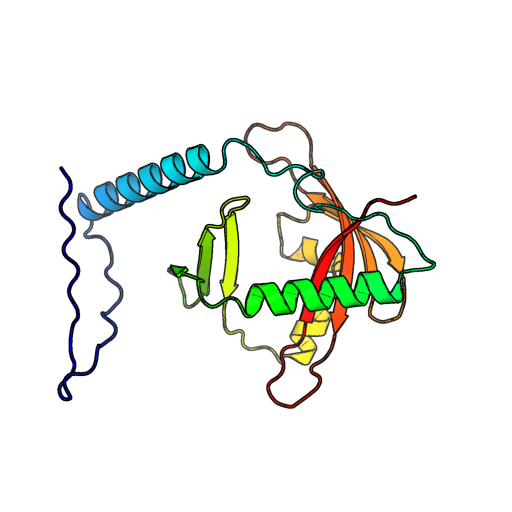. ARG A 1 80 ? -9.088 -2.517 -2.546 1.00 96.50 80 ARG A N 1
ATOM 647 C CA . ARG A 1 80 ? -9.720 -3.342 -3.593 1.00 96.50 80 ARG A CA 1
ATOM 648 C C . ARG A 1 80 ? -9.981 -2.537 -4.868 1.00 96.50 80 ARG A C 1
ATOM 650 O O . ARG A 1 80 ? -9.628 -2.988 -5.952 1.00 96.50 80 ARG A O 1
ATOM 657 N N . MET A 1 81 ? -10.527 -1.326 -4.738 1.00 95.94 81 MET A N 1
ATOM 658 C CA . MET A 1 81 ? -10.746 -0.428 -5.879 1.00 95.94 81 MET A CA 1
ATOM 659 C C . MET A 1 81 ? -9.435 -0.014 -6.557 1.00 95.94 81 MET A C 1
ATOM 661 O O . MET A 1 81 ? -9.390 0.083 -7.779 1.00 95.94 81 MET A O 1
ATOM 665 N N . LEU A 1 82 ? -8.366 0.222 -5.789 1.00 94.88 82 LEU A N 1
ATOM 666 C CA . LEU A 1 82 ? -7.058 0.579 -6.341 1.00 94.88 82 LEU A CA 1
ATOM 667 C C . LEU A 1 82 ? -6.447 -0.568 -7.161 1.00 94.88 82 LEU A C 1
ATOM 669 O O . LEU A 1 82 ? -5.916 -0.329 -8.245 1.00 94.88 82 LEU A O 1
ATOM 673 N N . VAL A 1 83 ? -6.542 -1.803 -6.662 1.00 94.56 83 VAL A N 1
ATOM 674 C CA . VAL A 1 83 ? -6.065 -3.003 -7.370 1.00 94.56 83 VAL A CA 1
ATOM 675 C C . VAL A 1 83 ? -6.883 -3.260 -8.637 1.00 94.56 83 VAL A C 1
ATOM 677 O O . VAL A 1 83 ? -6.309 -3.617 -9.656 1.00 94.56 83 VAL A O 1
ATOM 680 N N . ALA A 1 84 ? -8.196 -3.021 -8.601 1.00 95.44 84 ALA A N 1
ATOM 681 C CA . ALA A 1 84 ? -9.099 -3.263 -9.727 1.00 95.44 84 ALA A CA 1
ATOM 682 C C . ALA A 1 84 ? -8.999 -2.240 -10.878 1.00 95.44 84 ALA A C 1
ATOM 684 O O . ALA A 1 84 ? -9.687 -2.404 -11.885 1.00 95.44 84 ALA A O 1
ATOM 685 N N . LYS A 1 85 ? -8.186 -1.180 -10.752 1.00 95.06 85 LYS A N 1
ATOM 686 C CA . LYS A 1 85 ? -7.933 -0.255 -11.869 1.00 95.06 85 LYS A CA 1
ATOM 687 C C . LYS A 1 85 ? -7.290 -1.008 -13.045 1.00 95.06 85 LYS A C 1
ATOM 689 O O . LYS A 1 85 ? -6.439 -1.864 -12.843 1.00 95.06 85 LYS A O 1
ATOM 694 N N . ASP A 1 86 ? -7.661 -0.671 -14.274 1.00 92.81 86 ASP A N 1
ATOM 695 C CA . ASP A 1 86 ? -7.225 -1.357 -15.502 1.00 92.81 86 ASP A CA 1
ATOM 696 C C . ASP A 1 86 ? -6.003 -0.710 -16.178 1.00 92.81 86 ASP A C 1
ATOM 698 O O . ASP A 1 86 ? -5.382 -1.289 -17.066 1.00 92.81 86 ASP A O 1
ATOM 702 N N . ASN A 1 87 ? -5.613 0.483 -15.733 1.00 93.06 87 ASN A N 1
ATOM 703 C CA . ASN A 1 87 ? -4.552 1.298 -16.321 1.00 93.06 87 ASN A CA 1
ATOM 704 C C . ASN A 1 87 ? -3.183 1.145 -15.628 1.00 93.06 87 ASN A C 1
ATOM 706 O O . ASN A 1 87 ? -2.335 2.040 -15.709 1.00 93.06 87 ASN A O 1
ATOM 710 N N . TRP A 1 88 ? -2.944 0.022 -14.945 1.00 95.38 88 TRP A N 1
ATOM 711 C CA . TRP A 1 88 ? -1.625 -0.317 -14.409 1.00 95.38 88 TRP A CA 1
ATOM 712 C C . TRP A 1 88 ? -0.645 -0.658 -15.532 1.00 95.38 88 TRP A C 1
ATOM 714 O O . TRP A 1 88 ? -0.907 -1.510 -16.377 1.00 95.38 88 TRP A O 1
ATOM 724 N N . VAL A 1 89 ? 0.533 -0.034 -15.509 1.00 94.19 89 VAL A N 1
ATOM 725 C CA . VAL A 1 89 ? 1.581 -0.266 -16.510 1.00 94.19 89 VAL A CA 1
ATOM 726 C C . VAL A 1 89 ? 2.750 -1.006 -15.871 1.00 94.19 89 VAL A C 1
ATOM 728 O O . VAL A 1 89 ? 3.325 -0.523 -14.892 1.00 94.19 89 VAL A O 1
ATOM 731 N N . LEU A 1 90 ? 3.140 -2.149 -16.444 1.00 91.81 90 LEU A N 1
ATOM 732 C CA . LEU A 1 90 ? 4.358 -2.863 -16.054 1.00 91.81 90 LEU A CA 1
ATOM 733 C C . LEU A 1 90 ? 5.580 -1.969 -16.318 1.00 91.81 90 LEU A C 1
ATOM 735 O O . LEU A 1 90 ? 5.911 -1.655 -17.460 1.00 91.81 90 LEU A O 1
ATOM 739 N N . SER A 1 91 ? 6.246 -1.546 -15.247 1.00 90.44 91 SER A N 1
ATOM 740 C CA . SER A 1 91 ? 7.393 -0.635 -15.288 1.00 90.44 91 SER A CA 1
ATOM 741 C C . SER A 1 91 ? 8.732 -1.370 -15.357 1.00 90.44 91 SER A C 1
ATOM 743 O O . SER A 1 91 ? 9.659 -0.875 -16.000 1.00 90.44 91 SER A O 1
ATOM 745 N N . SER A 1 92 ? 8.859 -2.515 -14.680 1.00 88.50 92 SER A N 1
ATOM 746 C CA . SER A 1 92 ? 10.060 -3.362 -14.702 1.00 88.50 92 SER A CA 1
ATOM 747 C C . SER A 1 92 ? 9.773 -4.759 -14.154 1.00 88.50 92 SER A C 1
ATOM 749 O O . SER A 1 92 ? 8.880 -4.919 -13.327 1.00 88.50 92 SER A O 1
ATOM 751 N N . GLU A 1 93 ? 10.587 -5.741 -14.532 1.00 90.31 93 GLU A N 1
ATOM 752 C CA . GLU A 1 93 ? 10.557 -7.094 -13.977 1.00 90.31 93 GLU A CA 1
ATOM 753 C C . GLU A 1 93 ? 11.991 -7.568 -13.716 1.00 90.31 93 GLU A C 1
ATOM 755 O O .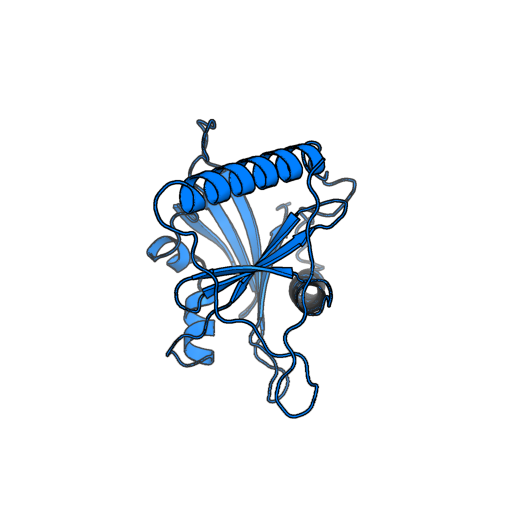 GLU A 1 93 ? 12.858 -7.441 -14.581 1.00 90.31 93 GLU A O 1
ATOM 760 N N . ILE A 1 94 ? 12.259 -8.077 -12.512 1.00 88.19 94 ILE A N 1
ATOM 761 C CA . ILE A 1 94 ? 13.564 -8.625 -12.121 1.00 88.19 94 ILE A CA 1
ATOM 762 C C . ILE A 1 94 ? 13.314 -9.876 -11.286 1.00 88.19 94 ILE A C 1
ATOM 764 O O . ILE A 1 94 ? 12.608 -9.808 -10.288 1.00 88.19 94 ILE A O 1
ATOM 768 N N . ASN A 1 95 ? 13.910 -11.011 -11.660 1.00 89.81 95 ASN A N 1
ATOM 769 C CA . ASN A 1 95 ? 13.777 -12.280 -10.929 1.00 89.81 95 ASN A CA 1
ATOM 770 C C . ASN A 1 95 ? 12.313 -12.665 -10.637 1.00 89.81 95 ASN A C 1
ATOM 772 O O . ASN A 1 95 ? 11.996 -13.057 -9.519 1.00 89.81 95 ASN A O 1
ATOM 776 N N . GLN A 1 96 ? 11.426 -12.526 -11.632 1.00 88.31 96 GLN A N 1
ATOM 777 C CA . GLN A 1 96 ? 9.982 -12.797 -11.508 1.00 88.31 96 GLN A CA 1
ATOM 778 C C . GLN A 1 96 ? 9.249 -11.898 -10.492 1.00 88.31 96 GLN A C 1
ATOM 780 O O . GLN A 1 96 ? 8.102 -12.160 -10.140 1.00 88.31 96 GLN A O 1
ATOM 785 N N . VAL A 1 97 ? 9.891 -10.815 -10.045 1.00 92.56 97 VAL A N 1
ATOM 786 C CA . VAL A 1 97 ? 9.260 -9.733 -9.291 1.00 92.56 97 VAL A CA 1
ATOM 787 C C . VAL A 1 97 ? 8.907 -8.624 -10.268 1.00 92.56 97 VAL A C 1
ATOM 789 O O . VAL A 1 97 ? 9.788 -8.048 -10.914 1.00 92.56 97 VAL A O 1
ATOM 792 N N . ARG A 1 98 ? 7.617 -8.318 -10.375 1.00 94.06 98 ARG A N 1
ATOM 793 C CA . ARG A 1 98 ? 7.073 -7.303 -11.279 1.00 94.06 98 ARG A CA 1
ATOM 794 C C . ARG A 1 98 ? 6.775 -6.025 -10.512 1.00 94.06 98 ARG A C 1
ATOM 796 O O . ARG A 1 98 ? 6.207 -6.068 -9.426 1.00 94.06 98 ARG A O 1
ATOM 803 N N . LEU A 1 99 ? 7.153 -4.885 -11.078 1.00 95.56 99 LEU A N 1
ATOM 804 C CA . LEU A 1 99 ? 6.809 -3.556 -10.582 1.00 95.56 99 LEU A CA 1
ATOM 805 C C . LEU A 1 99 ? 5.842 -2.914 -11.566 1.00 95.56 99 LEU A C 1
ATOM 807 O O . LEU A 1 99 ? 6.215 -2.636 -12.707 1.00 95.56 99 LEU A O 1
ATOM 811 N N . TYR A 1 100 ? 4.644 -2.607 -11.096 1.00 96.06 100 TYR A N 1
ATOM 812 C CA . TYR A 1 100 ? 3.642 -1.866 -11.844 1.00 96.06 100 TYR A CA 1
ATOM 813 C C . TYR A 1 100 ? 3.552 -0.439 -11.323 1.00 96.06 100 TYR A C 1
ATOM 815 O O . TYR A 1 100 ? 3.731 -0.173 -10.134 1.00 96.06 100 TYR A O 1
ATOM 823 N N . THR A 1 101 ? 3.263 0.492 -12.222 1.00 96.44 101 THR A N 1
ATOM 824 C CA . THR A 1 101 ? 3.072 1.905 -11.899 1.00 96.44 101 THR A CA 1
ATOM 825 C C . THR A 1 101 ? 1.810 2.434 -12.544 1.00 96.44 101 THR A C 1
ATOM 827 O O . THR A 1 101 ? 1.492 2.068 -13.674 1.00 96.44 101 THR A O 1
ATOM 830 N N . LEU A 1 102 ? 1.147 3.344 -11.847 1.00 95.69 102 LEU A N 1
ATOM 831 C CA . LEU A 1 102 ? -0.017 4.070 -12.316 1.00 95.69 102 LEU A CA 1
ATOM 832 C C . LEU A 1 102 ? 0.240 5.555 -12.074 1.00 95.69 102 LEU A C 1
ATOM 834 O O . LEU A 1 102 ? 0.376 6.012 -10.938 1.00 95.69 102 LEU A O 1
ATOM 838 N N . GLU A 1 103 ? 0.381 6.293 -13.169 1.00 93.94 103 GLU A N 1
ATOM 839 C CA . GLU A 1 103 ? 0.578 7.737 -13.143 1.00 93.94 103 GLU A CA 1
ATOM 840 C C . GLU A 1 103 ? -0.783 8.441 -13.123 1.00 93.94 103 GLU A C 1
ATOM 842 O O . GLU A 1 103 ? -1.354 8.696 -14.181 1.00 93.94 103 GLU A O 1
ATOM 847 N N . ASP A 1 104 ? -1.286 8.773 -11.934 1.00 89.25 104 ASP A N 1
ATOM 848 C CA . ASP A 1 104 ? -2.482 9.607 -11.766 1.00 89.25 104 ASP A CA 1
ATOM 849 C C . ASP A 1 104 ? -2.104 11.100 -11.868 1.00 89.25 104 ASP A C 1
ATOM 851 O O . ASP A 1 104 ? -0.916 11.455 -11.880 1.00 89.25 104 ASP A O 1
ATOM 855 N N . ASP A 1 105 ? -3.094 11.986 -11.930 1.00 86.94 105 ASP A N 1
ATOM 856 C CA . ASP A 1 105 ? -2.879 13.438 -11.969 1.00 86.94 105 ASP A CA 1
ATOM 857 C C . ASP A 1 105 ? -2.334 13.956 -10.635 1.00 86.94 105 ASP A C 1
ATOM 859 O O . ASP A 1 105 ? -1.490 14.851 -10.602 1.00 86.94 105 ASP A O 1
ATOM 863 N N . LYS A 1 106 ? -2.790 13.366 -9.523 1.00 87.69 106 LYS A N 1
ATOM 864 C CA . LYS A 1 106 ? -2.445 13.818 -8.167 1.00 87.69 106 LYS A CA 1
ATOM 865 C C . LYS A 1 106 ? -1.268 13.077 -7.541 1.00 87.69 106 LYS A C 1
ATOM 867 O O . LYS A 1 106 ? -0.566 13.639 -6.703 1.00 87.69 106 LYS A O 1
ATOM 872 N N . PHE A 1 107 ? -1.066 11.810 -7.891 1.00 90.31 107 PHE A N 1
ATOM 873 C CA . PHE A 1 107 ? -0.045 10.967 -7.273 1.00 90.31 107 PHE A CA 1
ATOM 874 C C . PHE A 1 107 ? 0.478 9.896 -8.232 1.00 90.31 107 PHE A C 1
ATOM 876 O O . PHE A 1 107 ? -0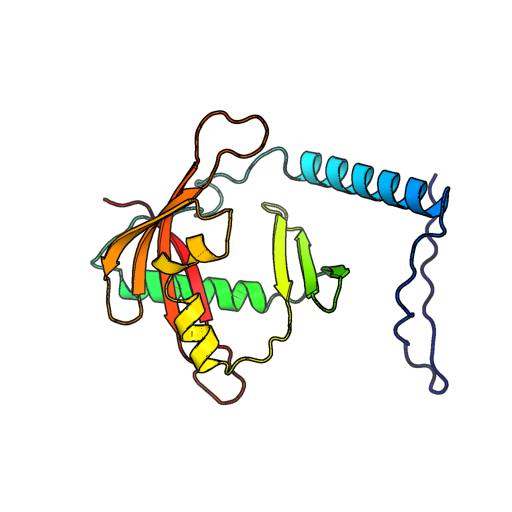.202 9.465 -9.162 1.00 90.31 107 PHE A O 1
ATOM 883 N N . LEU A 1 108 ? 1.706 9.449 -7.973 1.00 94.75 108 LEU A N 1
ATOM 884 C CA . LEU A 1 108 ? 2.280 8.258 -8.586 1.00 94.75 108 LEU A CA 1
ATOM 885 C C . LEU A 1 108 ? 1.989 7.057 -7.685 1.00 94.75 108 LEU A C 1
ATOM 887 O O . LEU A 1 108 ? 2.530 6.966 -6.583 1.00 94.75 108 LEU A O 1
ATOM 891 N N . SER A 1 109 ? 1.170 6.125 -8.159 1.00 96.00 109 SER A N 1
ATOM 892 C CA . SER A 1 109 ? 0.944 4.849 -7.482 1.00 96.00 109 SER A CA 1
ATOM 893 C C . SER A 1 109 ? 1.864 3.775 -8.054 1.00 96.00 109 SER A C 1
ATOM 895 O O . SER A 1 109 ? 2.182 3.766 -9.244 1.00 96.00 109 SER A O 1
ATOM 897 N N . PHE A 1 110 ? 2.285 2.843 -7.208 1.00 97.25 110 PHE A N 1
ATOM 898 C CA . PHE A 1 110 ? 3.038 1.667 -7.625 1.00 97.25 110 PHE A CA 1
ATOM 899 C C . PHE A 1 110 ? 2.633 0.460 -6.784 1.00 97.25 110 PHE A C 1
ATOM 901 O O . PHE A 1 110 ? 2.195 0.614 -5.644 1.00 97.25 110 PHE A O 1
ATOM 908 N N . HIS A 1 111 ? 2.791 -0.733 -7.342 1.00 97.12 111 HIS A N 1
ATOM 909 C CA . HIS A 1 111 ? 2.686 -1.979 -6.593 1.00 97.12 111 HIS A CA 1
ATOM 910 C C . HIS A 1 111 ? 3.704 -2.994 -7.112 1.00 97.12 111 HIS A C 1
ATOM 912 O O . HIS A 1 111 ? 4.186 -2.894 -8.243 1.00 97.12 111 HIS A O 1
ATOM 918 N N . MET A 1 112 ? 4.055 -3.950 -6.258 1.00 96.56 112 MET A N 1
ATOM 919 C CA . MET A 1 112 ? 4.953 -5.047 -6.598 1.00 96.56 112 MET A CA 1
ATOM 920 C C . MET A 1 112 ? 4.194 -6.367 -6.526 1.00 96.56 112 MET A C 1
ATOM 922 O O . MET A 1 112 ? 3.400 -6.566 -5.610 1.00 96.56 112 MET A O 1
ATOM 926 N N . GLU A 1 113 ? 4.466 -7.258 -7.470 1.00 96.75 113 GLU A N 1
ATOM 927 C CA . GLU A 1 113 ? 3.858 -8.584 -7.560 1.00 96.75 113 GLU A CA 1
ATOM 928 C C . GLU A 1 113 ? 4.955 -9.648 -7.658 1.00 96.75 113 GLU A C 1
ATOM 930 O O . GLU A 1 113 ? 5.941 -9.478 -8.380 1.00 96.75 113 GLU A O 1
ATOM 935 N N . MET A 1 114 ? 4.791 -10.742 -6.916 1.00 96.00 114 MET A N 1
ATOM 936 C CA . MET A 1 114 ? 5.646 -11.925 -6.989 1.00 96.00 114 MET A CA 1
ATOM 937 C C . MET A 1 114 ? 4.878 -13.162 -6.522 1.00 96.00 114 MET A C 1
ATOM 939 O O . MET A 1 114 ? 3.922 -13.054 -5.753 1.00 96.00 114 MET A O 1
ATOM 943 N N . VAL A 1 115 ? 5.346 -14.341 -6.929 1.00 95.81 115 VAL A N 1
ATOM 944 C CA . VAL A 1 115 ? 4.858 -15.627 -6.420 1.00 95.81 115 VAL A CA 1
ATOM 945 C C . VAL A 1 115 ? 5.869 -16.172 -5.418 1.00 95.81 115 VAL A C 1
ATOM 947 O O . VAL A 1 115 ? 7.059 -16.266 -5.715 1.00 95.81 115 VAL A O 1
ATOM 950 N N . VAL A 1 116 ? 5.398 -16.538 -4.228 1.00 93.75 116 VAL A N 1
ATOM 951 C CA . VAL A 1 116 ? 6.224 -17.111 -3.158 1.00 93.75 116 VAL A CA 1
ATOM 952 C C . VAL A 1 116 ? 5.758 -18.519 -2.816 1.00 93.75 116 VAL A C 1
ATOM 954 O O . VAL A 1 116 ? 4.573 -18.830 -2.895 1.00 93.75 116 VAL A O 1
ATOM 957 N N . HIS A 1 117 ? 6.693 -19.377 -2.410 1.00 95.88 117 HIS A N 1
ATOM 958 C CA . HIS A 1 117 ? 6.399 -20.758 -2.029 1.00 95.88 117 HIS A CA 1
ATOM 959 C C . HIS A 1 117 ? 5.992 -20.859 -0.550 1.00 95.88 117 HIS A C 1
ATOM 961 O O . HIS A 1 117 ? 6.684 -21.466 0.265 1.00 95.88 117 HIS A O 1
ATOM 967 N N . VAL A 1 118 ? 4.894 -20.193 -0.194 1.00 96.25 118 VAL A N 1
ATOM 968 C CA . VAL A 1 118 ? 4.303 -20.184 1.152 1.00 96.25 118 VAL A CA 1
ATOM 969 C C . VAL A 1 118 ? 2.785 -20.253 1.003 1.00 96.25 118 VAL A C 1
ATOM 971 O O . VAL A 1 118 ? 2.232 -19.657 0.081 1.00 96.25 118 VAL A O 1
ATOM 974 N N . ASP A 1 119 ? 2.115 -20.970 1.904 1.00 97.31 119 ASP A N 1
ATOM 975 C CA . ASP A 1 119 ? 0.652 -20.995 1.956 1.00 97.31 119 ASP A CA 1
ATOM 976 C C . ASP A 1 119 ? 0.069 -19.579 2.132 1.00 97.31 119 ASP A C 1
ATOM 978 O O . ASP A 1 119 ? 0.591 -18.767 2.901 1.00 97.31 119 ASP A O 1
ATOM 982 N N . ALA A 1 120 ? -1.028 -19.280 1.432 1.00 96.81 120 ALA A N 1
ATOM 983 C CA . ALA A 1 120 ? -1.620 -17.945 1.426 1.00 96.81 120 ALA A CA 1
ATOM 984 C C . ALA A 1 120 ? -2.134 -17.523 2.813 1.00 96.81 120 ALA A C 1
ATOM 986 O O . ALA A 1 120 ? -1.969 -16.363 3.194 1.00 96.81 120 ALA A O 1
ATOM 987 N N . ALA A 1 121 ? -2.694 -18.449 3.601 1.00 97.06 121 ALA A N 1
ATOM 988 C CA . ALA A 1 121 ? -3.140 -18.150 4.958 1.00 97.06 121 ALA A CA 1
ATOM 989 C C . ALA A 1 121 ? -1.944 -17.900 5.888 1.00 97.06 121 ALA A C 1
ATOM 991 O O . ALA A 1 121 ? -1.974 -16.970 6.695 1.00 97.06 121 ALA A O 1
ATOM 992 N N . GLN A 1 122 ? -0.858 -18.663 5.736 1.00 97.69 122 GLN A N 1
ATOM 993 C CA . GLN A 1 122 ? 0.376 -18.420 6.486 1.00 97.69 122 GLN A CA 1
ATOM 994 C C . GLN A 1 122 ? 1.010 -17.068 6.124 1.00 97.69 122 GLN A C 1
ATOM 996 O O . GLN A 1 122 ? 1.403 -16.312 7.017 1.00 97.69 122 GLN A O 1
ATOM 1001 N N . ALA A 1 123 ? 1.087 -16.735 4.833 1.00 97.81 123 ALA A N 1
ATOM 1002 C CA . ALA A 1 123 ? 1.576 -15.438 4.372 1.00 97.81 123 ALA A CA 1
ATOM 1003 C C . ALA A 1 123 ? 0.703 -14.295 4.906 1.00 97.81 123 ALA A C 1
ATOM 1005 O O . ALA A 1 123 ? 1.229 -13.290 5.377 1.00 97.81 123 ALA A O 1
ATOM 1006 N N . PHE A 1 124 ? -0.620 -14.469 4.915 1.00 98.19 124 PHE A N 1
ATOM 1007 C CA . PHE A 1 124 ? -1.559 -13.501 5.476 1.00 98.19 124 PHE A CA 1
ATOM 1008 C C . PHE A 1 124 ? -1.301 -13.226 6.962 1.00 98.19 124 PHE A C 1
ATOM 1010 O O . PHE A 1 124 ? -1.236 -12.066 7.370 1.00 98.19 124 PHE A O 1
ATOM 1017 N N . LEU A 1 125 ? -1.084 -14.265 7.774 1.00 97.31 125 LEU A N 1
ATOM 1018 C CA . LEU A 1 125 ? -0.745 -14.091 9.189 1.00 97.31 125 LEU A CA 1
ATOM 1019 C C . LEU A 1 125 ? 0.579 -13.336 9.360 1.00 97.31 125 LEU A C 1
ATOM 1021 O O . LEU A 1 125 ? 0.625 -12.363 10.109 1.00 97.31 125 LEU A O 1
ATOM 1025 N N . LEU A 1 126 ? 1.624 -13.732 8.626 1.00 97.06 126 LEU A N 1
ATOM 1026 C CA . LEU A 1 126 ? 2.950 -13.106 8.701 1.00 97.06 126 LEU A CA 1
ATOM 1027 C C . LEU A 1 126 ? 2.938 -11.635 8.265 1.00 97.06 126 LEU A C 1
ATOM 1029 O O . LEU A 1 126 ? 3.550 -10.799 8.922 1.00 97.06 126 LEU A O 1
ATOM 1033 N N . LEU A 1 127 ? 2.248 -11.316 7.169 1.00 97.69 127 LEU A N 1
ATOM 1034 C CA . LEU A 1 127 ? 2.194 -9.960 6.619 1.00 97.69 127 LEU A CA 1
ATOM 1035 C C . LEU A 1 127 ? 1.241 -9.042 7.395 1.00 97.69 127 LEU A C 1
ATOM 1037 O O . LEU A 1 127 ? 1.421 -7.825 7.364 1.00 97.69 127 LEU A O 1
ATOM 1041 N N . SER A 1 128 ? 0.237 -9.601 8.082 1.00 97.69 128 SER A N 1
ATOM 1042 C CA . SER A 1 128 ? -0.699 -8.814 8.898 1.00 97.69 128 SER A CA 1
ATOM 1043 C C . SER A 1 128 ? -0.123 -8.403 10.257 1.00 97.69 128 SER A C 1
ATOM 1045 O O . SER A 1 128 ? -0.573 -7.407 10.821 1.00 97.69 128 SER A O 1
ATOM 1047 N N . ASP A 1 129 ? 0.898 -9.101 10.771 1.00 97.00 129 ASP A N 1
ATOM 1048 C CA . ASP A 1 129 ? 1.595 -8.697 11.998 1.00 97.00 129 ASP A CA 1
ATOM 1049 C C . ASP A 1 129 ? 2.633 -7.605 11.711 1.00 97.00 129 ASP A C 1
ATOM 1051 O O . ASP A 1 129 ? 3.834 -7.853 11.559 1.00 97.00 129 ASP A O 1
ATOM 1055 N N . LEU A 1 130 ? 2.165 -6.356 11.655 1.00 97.50 130 LEU A N 1
ATOM 1056 C CA . LEU A 1 130 ? 3.027 -5.214 11.350 1.00 97.50 130 LEU A CA 1
ATOM 1057 C C . LEU A 1 130 ? 4.171 -5.024 12.353 1.00 97.50 130 LEU A C 1
ATOM 1059 O O . LEU A 1 130 ? 5.197 -4.464 11.978 1.00 97.50 130 LEU A O 1
ATOM 1063 N N . ARG A 1 131 ? 4.062 -5.527 13.591 1.00 97.69 131 ARG A N 1
ATOM 1064 C CA . ARG A 1 131 ? 5.149 -5.423 14.585 1.00 97.69 131 ARG A CA 1
ATOM 1065 C C . ARG A 1 131 ? 6.396 -6.197 14.178 1.00 97.69 131 ARG A C 1
ATOM 1067 O O . ARG A 1 131 ? 7.491 -5.847 14.603 1.00 97.69 131 ARG A O 1
ATOM 1074 N N . ARG A 1 132 ? 6.233 -7.218 13.336 1.00 97.44 132 ARG A N 1
ATOM 1075 C CA . ARG A 1 132 ? 7.325 -8.035 12.795 1.00 97.44 132 ARG A CA 1
ATOM 1076 C C . ARG A 1 132 ? 7.862 -7.514 11.470 1.00 97.44 132 ARG A C 1
ATOM 1078 O O . ARG A 1 132 ? 8.889 -7.980 10.989 1.00 97.44 132 ARG A O 1
ATOM 1085 N N . ARG A 1 133 ? 7.205 -6.517 10.873 1.00 98.06 133 ARG A N 1
ATOM 1086 C CA . ARG A 1 133 ? 7.644 -5.902 9.616 1.00 98.06 133 ARG A CA 1
ATOM 1087 C C . ARG A 1 133 ? 9.075 -5.337 9.660 1.00 98.06 133 ARG A C 1
ATOM 1089 O O . ARG A 1 133 ? 9.782 -5.541 8.673 1.00 98.06 133 ARG A O 1
ATOM 1096 N N . PRO A 1 134 ? 9.562 -4.738 10.768 1.00 97.94 134 PRO A N 1
ATOM 1097 C CA . PRO A 1 134 ? 10.964 -4.324 10.897 1.00 97.94 134 PRO A CA 1
ATOM 1098 C C . PRO A 1 134 ? 11.993 -5.451 10.736 1.00 97.94 134 PRO A C 1
ATOM 1100 O O . PRO A 1 134 ? 13.148 -5.173 10.425 1.00 97.94 134 PRO A O 1
ATOM 1103 N N . GLU A 1 135 ? 11.606 -6.719 10.932 1.00 98.00 135 GLU A N 1
ATOM 1104 C CA . GLU A 1 135 ? 12.512 -7.865 10.767 1.00 98.00 135 GLU A CA 1
ATOM 1105 C C . GLU A 1 135 ? 12.978 -8.027 9.308 1.00 98.00 135 GLU A C 1
ATOM 1107 O O . GLU A 1 135 ? 14.039 -8.601 9.065 1.00 98.00 135 GLU A O 1
ATOM 1112 N N . TRP A 1 136 ? 12.205 -7.528 8.334 1.00 97.00 136 TRP A N 1
ATOM 1113 C CA . TRP A 1 136 ? 12.473 -7.736 6.906 1.00 97.00 136 TRP A CA 1
ATOM 1114 C C . TRP A 1 136 ? 12.322 -6.483 6.028 1.00 97.00 136 TRP A C 1
ATOM 1116 O O . TRP A 1 136 ? 12.892 -6.435 4.937 1.00 97.00 136 TRP A O 1
ATOM 1126 N N . ASP A 1 137 ? 11.601 -5.453 6.476 1.00 97.50 137 ASP A N 1
ATOM 1127 C CA . ASP A 1 137 ? 11.412 -4.198 5.746 1.00 97.50 137 ASP A CA 1
ATOM 1128 C C . ASP A 1 137 ? 12.208 -3.063 6.400 1.00 97.50 137 ASP A C 1
ATOM 1130 O O . ASP A 1 137 ? 11.791 -2.469 7.393 1.00 97.50 137 ASP A O 1
ATOM 1134 N N . LYS A 1 138 ? 13.345 -2.700 5.799 1.00 96.00 138 LYS A N 1
ATOM 1135 C CA . LYS A 1 138 ? 14.218 -1.620 6.297 1.00 96.00 138 LYS A CA 1
ATOM 1136 C C . LYS A 1 138 ? 13.546 -0.241 6.365 1.00 96.00 138 LYS A C 1
ATOM 1138 O O . LYS A 1 138 ? 14.103 0.664 6.981 1.00 96.00 138 LYS A O 1
ATOM 1143 N N . HIS A 1 139 ? 12.408 -0.048 5.694 1.00 96.06 139 HIS A N 1
ATOM 1144 C CA . HIS A 1 139 ? 11.652 1.206 5.757 1.00 96.06 139 HIS A CA 1
ATOM 1145 C C . HIS A 1 139 ? 10.799 1.292 7.030 1.00 96.06 139 HIS A C 1
ATOM 1147 O O . HIS A 1 139 ? 10.362 2.376 7.395 1.00 96.06 139 HIS A O 1
ATOM 1153 N N . TYR A 1 140 ? 10.605 0.176 7.735 1.00 97.06 140 TYR A N 1
ATOM 1154 C CA . TYR A 1 140 ? 9.949 0.113 9.034 1.00 97.06 140 TYR A CA 1
ATOM 1155 C C . TYR A 1 140 ? 11.026 0.039 10.117 1.00 97.06 140 TYR A C 1
ATOM 1157 O O . TYR A 1 140 ? 11.518 -1.032 10.456 1.00 97.06 140 TYR A O 1
ATOM 1165 N N . ARG A 1 141 ? 11.418 1.193 10.663 1.00 95.88 141 ARG A N 1
ATOM 1166 C CA . ARG A 1 141 ? 12.408 1.264 11.747 1.00 95.88 141 ARG A CA 1
ATOM 1167 C C . ARG A 1 141 ? 11.836 0.739 13.062 1.00 95.88 141 ARG A C 1
ATOM 1169 O O . ARG A 1 141 ? 12.515 -0.001 13.766 1.00 95.88 141 ARG A O 1
ATOM 1176 N N . SER A 1 142 ? 10.624 1.156 13.413 1.00 97.00 142 SER A N 1
ATOM 1177 C CA . SER A 1 142 ? 9.890 0.652 14.577 1.00 97.00 142 SER A CA 1
ATOM 1178 C C . SER A 1 142 ? 8.395 0.648 14.295 1.00 97.00 142 SER A C 1
ATOM 1180 O O . SER A 1 142 ? 7.913 1.428 13.471 1.00 97.00 142 SER A O 1
ATOM 1182 N N . VAL A 1 143 ? 7.679 -0.246 14.974 1.00 98.31 143 VAL A N 1
ATOM 1183 C CA . VAL A 1 143 ? 6.223 -0.373 14.894 1.00 98.31 143 VAL A CA 1
ATOM 1184 C C . VAL A 1 143 ? 5.678 -0.633 16.286 1.00 98.31 143 VAL A C 1
ATOM 1186 O O . VAL A 1 143 ? 5.996 -1.652 16.898 1.00 98.31 143 VAL A O 1
ATOM 1189 N N . GLU A 1 144 ? 4.837 0.270 16.764 1.00 98.00 144 GLU A N 1
ATOM 1190 C CA . GLU A 1 144 ? 4.206 0.197 18.077 1.00 98.00 144 GLU A CA 1
ATOM 1191 C C . GLU A 1 144 ? 2.693 0.080 17.906 1.00 98.00 144 GLU A C 1
ATOM 1193 O O . GLU A 1 144 ? 2.082 0.823 17.138 1.00 98.00 144 GLU A O 1
ATOM 1198 N N . LEU A 1 145 ? 2.077 -0.884 18.595 1.00 97.88 145 LEU A N 1
ATOM 1199 C CA . LEU A 1 145 ? 0.620 -1.011 18.627 1.00 97.88 145 LEU A CA 1
ATOM 1200 C C . LEU A 1 145 ? 0.056 0.109 19.504 1.00 97.88 145 LEU A C 1
ATOM 1202 O O . LEU A 1 145 ? 0.332 0.148 20.700 1.00 97.88 145 LEU A O 1
ATOM 1206 N N . VAL A 1 146 ? -0.744 0.990 18.910 1.00 97.00 146 VAL A N 1
ATOM 1207 C CA . VAL A 1 146 ? -1.413 2.095 19.612 1.00 97.00 146 VAL A CA 1
ATOM 1208 C C . VAL A 1 146 ? -2.752 1.626 20.166 1.00 97.00 146 VAL A C 1
ATOM 1210 O O . VAL A 1 146 ? -3.059 1.851 21.333 1.00 97.00 146 VAL A O 1
ATOM 1213 N N . GLN A 1 147 ? -3.548 0.956 19.332 1.00 96.19 147 GLN A N 1
ATOM 1214 C CA . GLN A 1 147 ? -4.871 0.468 19.707 1.00 96.19 147 GLN A CA 1
ATOM 1215 C C . GLN A 1 147 ? -5.203 -0.801 18.923 1.00 96.19 147 GLN A C 1
ATOM 1217 O O . GLN A 1 147 ? -5.106 -0.819 17.698 1.00 96.19 147 GLN A O 1
ATOM 1222 N N . GLN A 1 148 ? -5.656 -1.842 19.620 1.00 97.38 148 GLN A N 1
ATOM 1223 C CA . GLN A 1 148 ? -6.368 -2.951 18.988 1.00 97.38 148 GLN A CA 1
ATOM 1224 C C . GLN A 1 148 ? -7.839 -2.535 18.846 1.00 97.38 148 GLN A C 1
ATOM 1226 O O . GLN A 1 148 ? -8.485 -2.255 19.855 1.00 97.38 148 GLN A O 1
ATOM 1231 N N . VAL A 1 149 ? -8.339 -2.417 17.613 1.00 96.50 149 VAL A N 1
ATOM 1232 C CA . VAL A 1 149 ? -9.724 -1.990 17.342 1.00 96.50 149 VAL A CA 1
ATOM 1233 C C . VAL A 1 149 ? -10.662 -3.181 17.515 1.00 96.50 149 VAL A C 1
ATOM 1235 O O . VAL A 1 149 ? -11.615 -3.113 18.287 1.00 96.50 149 VAL A O 1
ATOM 1238 N N . ASP A 1 150 ? -10.339 -4.286 16.846 1.00 96.56 150 ASP A N 1
ATOM 1239 C CA . ASP A 1 150 ? -10.986 -5.593 16.983 1.00 96.56 150 ASP A CA 1
ATOM 1240 C C . ASP A 1 150 ? -9.988 -6.712 16.608 1.00 96.56 150 ASP A C 1
ATOM 1242 O O . ASP A 1 150 ? -8.781 -6.491 16.633 1.00 96.56 150 ASP A O 1
ATOM 1246 N N . GLU A 1 151 ? -10.443 -7.930 16.307 1.00 96.88 151 GLU A N 1
ATOM 1247 C CA . GLU A 1 151 ? -9.563 -9.058 15.954 1.00 96.88 151 GLU A CA 1
ATOM 1248 C C . GLU A 1 151 ? -8.808 -8.886 14.621 1.00 96.88 151 GLU A C 1
ATOM 1250 O O . GLU A 1 151 ? -7.752 -9.500 14.421 1.00 96.88 151 GLU A O 1
ATOM 1255 N N . ASP A 1 152 ? -9.330 -8.070 13.708 1.00 98.00 152 ASP A N 1
ATOM 1256 C CA . ASP A 1 152 ? -8.847 -7.897 12.337 1.00 98.00 152 ASP A CA 1
ATOM 1257 C C . ASP A 1 152 ? -8.422 -6.455 12.013 1.00 98.00 152 ASP A C 1
ATOM 1259 O O . ASP A 1 152 ? -7.898 -6.182 10.925 1.00 98.00 152 ASP A O 1
ATOM 1263 N N . ASP A 1 153 ? -8.602 -5.540 12.959 1.00 98.31 153 ASP A N 1
ATOM 1264 C CA . ASP A 1 153 ? -8.288 -4.130 12.819 1.00 98.31 153 ASP A CA 1
ATOM 1265 C C . ASP A 1 153 ? -7.434 -3.611 13.983 1.00 98.31 153 ASP A C 1
ATOM 1267 O O . ASP A 1 153 ? -7.723 -3.826 15.164 1.00 98.31 153 ASP A O 1
ATOM 1271 N N . ALA A 1 154 ? -6.363 -2.890 13.651 1.00 98.12 154 ALA A N 1
ATOM 1272 C CA . ALA A 1 154 ? -5.447 -2.304 14.626 1.00 98.12 154 ALA A CA 1
ATOM 1273 C C . ALA A 1 154 ? -4.831 -0.998 14.122 1.00 98.12 154 ALA A C 1
ATOM 1275 O O . ALA A 1 154 ? -4.636 -0.797 12.922 1.00 98.12 154 ALA A O 1
ATOM 1276 N N . ILE A 1 155 ? -4.486 -0.118 15.057 1.00 98.25 155 ILE A N 1
ATOM 1277 C CA . ILE A 1 155 ? -3.790 1.139 14.795 1.00 98.25 155 ILE A CA 1
ATOM 1278 C C . ILE A 1 155 ? -2.360 1.027 15.301 1.00 98.25 155 ILE A C 1
ATOM 1280 O O . ILE A 1 155 ? -2.123 0.653 16.452 1.00 98.25 155 ILE A O 1
ATOM 1284 N N . TYR A 1 156 ? -1.414 1.401 14.446 1.00 98.38 156 TYR A N 1
ATOM 1285 C CA . TYR A 1 156 ? 0.012 1.371 14.738 1.00 98.38 156 TYR A CA 1
ATOM 1286 C C . TYR A 1 156 ? 0.646 2.746 14.571 1.00 98.38 156 TYR A C 1
ATOM 1288 O O . TYR A 1 156 ? 0.310 3.482 13.644 1.00 98.38 156 TYR A O 1
ATOM 1296 N N . HIS A 1 157 ? 1.617 3.051 15.425 1.00 98.25 157 HIS A N 1
ATOM 1297 C CA . HIS A 1 157 ? 2.597 4.102 15.188 1.00 98.25 157 HIS A CA 1
ATOM 1298 C C . HIS A 1 157 ? 3.827 3.467 14.545 1.00 98.25 157 HIS A C 1
ATOM 1300 O O . HIS A 1 157 ? 4.390 2.505 15.066 1.00 98.25 157 HIS A O 1
ATOM 1306 N N . VAL A 1 158 ? 4.211 3.961 13.374 1.00 98.19 158 VAL A N 1
ATOM 1307 C CA . VAL A 1 158 ? 5.319 3.434 12.579 1.00 98.19 158 VAL A CA 1
ATOM 1308 C C . VAL A 1 158 ? 6.343 4.532 12.396 1.00 98.19 158 VAL A C 1
ATOM 1310 O O . VAL A 1 158 ? 5.993 5.615 11.938 1.00 98.19 158 VAL A O 1
ATOM 1313 N N . THR A 1 159 ? 7.613 4.243 12.671 1.00 97.56 159 THR A N 1
ATOM 1314 C CA . THR A 1 159 ? 8.712 5.141 12.304 1.00 97.56 159 THR A CA 1
ATOM 1315 C C . THR A 1 159 ? 9.485 4.586 11.113 1.00 97.56 159 THR A C 1
ATOM 1317 O O . THR A 1 159 ? 9.732 3.384 11.015 1.00 97.56 159 THR A O 1
ATOM 1320 N N . SER A 1 160 ? 9.887 5.469 10.203 1.00 96.81 160 SER A N 1
ATOM 1321 C CA . SER A 1 160 ? 10.735 5.172 9.049 1.00 96.81 160 SER A CA 1
ATOM 1322 C C . SER A 1 160 ? 12.067 5.909 9.179 1.00 96.81 160 SER A C 1
ATOM 1324 O O . SER A 1 160 ? 12.094 7.055 9.646 1.00 96.81 160 SER A O 1
ATOM 1326 N N . PRO A 1 161 ? 13.194 5.309 8.751 1.00 94.62 161 PRO A N 1
ATOM 1327 C CA . PRO A 1 161 ? 14.463 6.020 8.665 1.00 94.62 161 PRO A CA 1
ATOM 1328 C C . PRO A 1 161 ? 14.353 7.289 7.813 1.00 94.62 161 PRO A C 1
ATOM 1330 O O . PRO A 1 161 ? 13.490 7.404 6.939 1.00 94.62 161 PRO A O 1
ATOM 1333 N N . ALA A 1 162 ? 15.261 8.236 8.048 1.00 91.69 162 ALA A N 1
ATOM 1334 C CA . ALA A 1 162 ? 15.356 9.423 7.213 1.00 91.69 162 ALA A CA 1
ATOM 1335 C C . ALA A 1 162 ? 15.745 9.030 5.776 1.00 91.69 162 ALA A C 1
ATOM 1337 O O . ALA A 1 162 ? 16.711 8.293 5.560 1.00 91.69 162 ALA A O 1
ATOM 1338 N N . LEU A 1 163 ? 14.990 9.523 4.795 1.00 87.00 163 LEU A N 1
ATOM 1339 C CA . LEU A 1 163 ? 15.299 9.353 3.376 1.00 87.00 163 LEU A CA 1
ATOM 1340 C C . LEU A 1 163 ? 16.265 10.451 2.911 1.00 87.00 163 LEU A C 1
ATOM 1342 O O . LEU A 1 163 ? 16.346 11.516 3.523 1.00 87.00 163 LEU A O 1
ATOM 1346 N N . GLY A 1 164 ? 17.022 10.178 1.844 1.00 77.50 164 GLY A N 1
ATOM 1347 C CA . GLY A 1 164 ? 18.145 11.007 1.390 1.00 77.50 164 GLY A CA 1
ATOM 1348 C C . GLY A 1 164 ? 17.871 12.516 1.415 1.00 77.50 164 GLY A C 1
ATOM 1349 O O . GLY A 1 164 ? 16.883 12.984 0.861 1.00 77.50 164 GLY A O 1
ATOM 1350 N N . GLY A 1 165 ? 18.766 13.268 2.064 1.00 77.50 165 GLY A N 1
ATOM 1351 C CA . GLY A 1 165 ? 18.657 14.722 2.240 1.00 77.50 165 GLY A CA 1
ATOM 1352 C C . GLY A 1 165 ? 17.913 15.169 3.505 1.00 77.50 165 GLY A C 1
ATOM 1353 O O . GLY A 1 165 ? 18.035 16.330 3.888 1.00 77.50 165 GLY A O 1
ATOM 1354 N N . HIS A 1 166 ? 17.204 14.271 4.195 1.00 85.75 166 HIS A N 1
ATOM 1355 C CA . HIS A 1 166 ? 16.549 14.566 5.470 1.00 85.75 166 HIS A CA 1
ATOM 1356 C C . HIS A 1 166 ? 17.388 14.090 6.660 1.00 85.75 166 HIS A C 1
ATOM 1358 O O . HIS A 1 166 ? 18.029 13.043 6.616 1.00 85.75 166 HIS A O 1
ATOM 1364 N N . THR A 1 167 ? 17.367 14.858 7.750 1.00 84.94 167 THR A N 1
ATOM 1365 C CA . THR A 1 167 ? 18.068 14.523 9.003 1.00 84.94 167 THR A CA 1
ATOM 1366 C C . THR A 1 167 ? 17.159 13.869 10.039 1.00 84.94 167 THR A C 1
ATOM 1368 O O . THR A 1 167 ? 17.648 13.215 10.959 1.00 84.94 167 THR A O 1
ATOM 1371 N N . LYS A 1 168 ? 15.837 14.034 9.904 1.00 91.44 168 LYS A N 1
ATOM 1372 C CA . LYS A 1 168 ? 14.846 13.491 10.835 1.00 91.44 168 LYS A CA 1
ATOM 1373 C C . LYS A 1 168 ? 14.171 12.239 10.259 1.00 91.44 168 LYS A C 1
ATOM 1375 O O . LYS A 1 168 ? 13.836 12.240 9.073 1.00 91.44 168 LYS A O 1
ATOM 1380 N N . PRO A 1 169 ? 13.954 11.198 11.085 1.00 91.75 169 PRO A N 1
ATOM 1381 C CA . PRO A 1 169 ? 13.045 10.102 10.766 1.00 91.75 169 PRO A CA 1
ATOM 1382 C C . PRO A 1 169 ? 11.635 10.619 10.461 1.00 91.75 169 PRO A C 1
ATOM 1384 O O . PRO A 1 169 ? 11.253 11.690 10.934 1.00 91.75 169 PRO A O 1
ATOM 1387 N N . GLN A 1 170 ? 10.877 9.844 9.693 1.00 94.81 170 GLN A N 1
ATOM 1388 C CA . GLN A 1 170 ? 9.450 10.079 9.472 1.00 94.81 170 GLN A CA 1
ATOM 1389 C C . GLN A 1 170 ? 8.641 9.167 10.384 1.00 94.81 170 GLN A C 1
ATOM 1391 O O . GLN A 1 170 ? 9.114 8.089 10.749 1.00 94.81 170 GLN A O 1
ATOM 1396 N N . ASP A 1 171 ? 7.427 9.572 10.721 1.00 95.62 171 ASP A N 1
ATOM 1397 C CA . ASP A 1 171 ? 6.495 8.746 11.466 1.00 95.62 171 ASP A CA 1
ATOM 1398 C C . ASP A 1 171 ? 5.075 8.815 10.900 1.00 95.62 171 ASP A C 1
ATOM 1400 O O . ASP A 1 171 ? 4.701 9.742 10.181 1.00 95.62 171 ASP A O 1
ATOM 1404 N N . PHE A 1 172 ? 4.305 7.765 11.173 1.00 96.81 172 PHE A N 1
ATOM 1405 C CA . PHE A 1 172 ? 2.973 7.554 10.627 1.00 96.81 172 PHE A CA 1
ATOM 1406 C C . PHE A 1 172 ? 2.087 6.906 11.684 1.00 96.81 172 PHE A C 1
ATOM 1408 O O . PHE A 1 172 ? 2.520 5.991 12.381 1.00 96.81 172 PHE A O 1
ATOM 1415 N N . VAL A 1 173 ? 0.825 7.321 11.750 1.00 97.88 173 VAL A N 1
ATOM 1416 C CA . VAL A 1 173 ? -0.221 6.590 12.473 1.00 97.88 173 VAL A CA 1
ATOM 1417 C C . VAL A 1 173 ? -1.101 5.906 11.432 1.00 97.88 173 VAL A C 1
ATOM 1419 O O . VAL A 1 173 ? -1.676 6.570 10.568 1.00 97.88 173 VAL A O 1
ATOM 1422 N N . ILE A 1 174 ? -1.142 4.575 11.456 1.00 98.06 174 ILE A N 1
ATOM 1423 C CA . ILE A 1 174 ? -1.711 3.745 10.389 1.00 98.06 174 ILE A CA 1
ATOM 1424 C C . ILE A 1 174 ? -2.805 2.849 10.959 1.00 98.06 174 ILE A C 1
ATOM 1426 O O . ILE A 1 174 ? -2.545 2.076 11.876 1.00 98.06 174 ILE A O 1
ATOM 1430 N N . LEU A 1 175 ? -3.998 2.904 10.364 1.00 98.38 175 LEU A N 1
ATOM 1431 C CA . LEU A 1 175 ? -5.030 1.882 10.517 1.00 98.38 175 LEU A CA 1
ATOM 1432 C C . LEU A 1 175 ? -4.722 0.722 9.565 1.00 98.38 175 LEU A C 1
ATOM 1434 O O . LEU A 1 175 ? -4.667 0.906 8.344 1.00 98.38 175 LEU A O 1
ATOM 1438 N N . ALA A 1 176 ? -4.534 -0.463 10.134 1.00 98.50 176 ALA A N 1
ATOM 1439 C CA . ALA A 1 176 ? -4.370 -1.717 9.423 1.00 98.50 176 ALA A CA 1
ATOM 1440 C C . ALA A 1 176 ? -5.646 -2.552 9.548 1.00 98.50 176 ALA A C 1
ATOM 1442 O O . ALA A 1 176 ? -6.065 -2.867 10.658 1.00 98.50 176 ALA A O 1
ATOM 1443 N N . SER A 1 177 ? -6.229 -2.918 8.408 1.00 98.62 177 SER A N 1
ATOM 1444 C CA . SER A 1 177 ? -7.474 -3.684 8.307 1.00 98.62 177 SER A CA 1
ATOM 1445 C C . SER A 1 177 ? -7.237 -4.933 7.472 1.00 98.62 177 SER A C 1
ATOM 1447 O O . SER A 1 177 ? -6.959 -4.827 6.273 1.00 98.62 177 SER A O 1
ATOM 1449 N N . ARG A 1 178 ? -7.334 -6.121 8.074 1.00 98.38 178 ARG A N 1
ATOM 1450 C CA . ARG A 1 178 ? -7.105 -7.392 7.371 1.00 98.38 178 ARG A CA 1
ATOM 1451 C C . ARG A 1 178 ? -8.413 -8.134 7.115 1.00 98.38 178 ARG A C 1
ATOM 1453 O O . ARG A 1 178 ? -9.289 -8.146 7.967 1.00 98.38 178 ARG A O 1
ATOM 1460 N N . ARG A 1 179 ? -8.578 -8.766 5.955 1.00 98.25 179 ARG A N 1
ATOM 1461 C CA . ARG A 1 179 ? -9.766 -9.567 5.618 1.00 98.25 179 ARG A CA 1
ATOM 1462 C C . ARG A 1 179 ? -9.363 -10.840 4.887 1.00 98.25 179 ARG A C 1
ATOM 1464 O O . ARG A 1 179 ? -8.492 -10.816 4.015 1.00 98.25 179 ARG A O 1
ATOM 1471 N N . LYS A 1 180 ? -10.015 -11.944 5.247 1.00 97.62 180 LYS A N 1
ATOM 1472 C CA . LYS A 1 180 ? -9.933 -13.213 4.517 1.00 97.62 180 LYS A CA 1
ATOM 1473 C C . LYS A 1 180 ? -10.746 -13.130 3.206 1.00 97.62 180 LYS A C 1
ATOM 1475 O O . LYS A 1 180 ? -11.604 -12.248 3.099 1.00 97.62 180 LYS A O 1
ATOM 1480 N N . PRO A 1 181 ? -10.485 -14.018 2.232 1.00 96.69 181 PRO A N 1
ATOM 1481 C CA . PRO A 1 181 ? -11.307 -14.178 1.032 1.00 96.69 181 PRO A CA 1
ATOM 1482 C C . PRO A 1 181 ? -12.787 -14.374 1.384 1.00 96.69 181 PRO A C 1
ATOM 1484 O O . PRO A 1 181 ? -13.087 -15.055 2.368 1.00 96.69 181 PRO A O 1
ATOM 1487 N N . CYS A 1 182 ? -13.697 -13.777 0.607 1.00 92.12 182 CYS A N 1
ATOM 1488 C CA . CYS A 1 182 ? -15.135 -14.020 0.753 1.00 92.12 182 CYS A CA 1
ATOM 1489 C C . CYS A 1 182 ? -15.527 -15.303 0.013 1.00 92.12 182 CYS A C 1
ATOM 1491 O O . CYS A 1 182 ? -16.204 -16.148 0.593 1.00 92.12 182 CYS A O 1
ATOM 1493 N N . ASP A 1 183 ? -15.019 -15.466 -1.210 1.00 93.81 183 ASP A N 1
ATOM 1494 C CA . ASP A 1 183 ? -15.252 -16.627 -2.063 1.00 93.81 183 ASP A CA 1
ATOM 1495 C C . ASP A 1 183 ? -13.947 -17.261 -2.577 1.00 93.81 183 ASP A C 1
ATOM 1497 O O . ASP A 1 183 ? -12.840 -16.730 -2.430 1.00 93.81 183 ASP A O 1
ATOM 1501 N N . ASN A 1 184 ? -14.072 -18.433 -3.206 1.00 89.69 184 ASN A N 1
ATOM 1502 C CA . ASN A 1 184 ? -12.947 -19.091 -3.864 1.00 89.69 184 ASN A CA 1
ATOM 1503 C C . ASN A 1 184 ? -12.411 -18.220 -5.007 1.00 89.69 184 ASN A C 1
ATOM 1505 O O . ASN A 1 184 ? -13.130 -17.918 -5.956 1.00 89.69 184 ASN A O 1
ATOM 1509 N N . GLY A 1 185 ? -11.124 -17.880 -4.933 1.00 89.25 185 GLY A N 1
ATOM 1510 C CA . GLY A 1 185 ? -10.451 -17.011 -5.901 1.00 89.25 185 GLY A CA 1
ATOM 1511 C C . GLY A 1 185 ? -10.297 -15.563 -5.435 1.00 89.25 185 GLY A C 1
ATOM 1512 O O . GLY A 1 185 ? -9.497 -14.837 -6.023 1.00 89.25 185 GLY A O 1
ATOM 1513 N N . ASP A 1 186 ? -10.973 -15.157 -4.356 1.00 94.38 186 ASP A N 1
ATOM 1514 C CA . ASP A 1 186 ? -10.766 -13.835 -3.770 1.00 94.38 186 ASP A CA 1
ATOM 1515 C C . ASP A 1 186 ? -9.412 -13.733 -3.048 1.00 94.38 186 ASP A C 1
ATOM 1517 O O . ASP A 1 186 ? -8.932 -14.703 -2.449 1.00 94.38 186 ASP A O 1
ATOM 1521 N N . PRO A 1 187 ? -8.792 -12.540 -3.034 1.00 96.31 187 PRO A N 1
ATOM 1522 C CA . PRO A 1 187 ? -7.541 -12.332 -2.329 1.00 96.31 187 PRO A CA 1
ATOM 1523 C C . PRO A 1 187 ? -7.757 -12.182 -0.820 1.00 96.31 187 PRO A C 1
ATOM 1525 O O . PRO A 1 187 ? -8.737 -11.597 -0.347 1.00 96.31 187 PRO A O 1
ATOM 1528 N N . TYR A 1 188 ? -6.751 -12.600 -0.057 1.00 98.00 188 TYR A N 1
ATOM 1529 C CA . TYR A 1 188 ? -6.525 -12.046 1.274 1.00 98.00 188 TYR A CA 1
ATOM 1530 C C . TYR A 1 188 ? -6.152 -10.567 1.141 1.00 98.00 188 TYR A C 1
ATOM 1532 O O . TYR A 1 188 ? -5.345 -10.199 0.287 1.00 98.00 188 TYR A O 1
ATOM 1540 N N . VAL A 1 189 ? -6.712 -9.711 1.993 1.00 98.25 189 VAL A N 1
ATOM 1541 C CA . VAL A 1 189 ? -6.491 -8.261 1.921 1.00 98.25 189 VAL A CA 1
ATOM 1542 C C . VAL A 1 189 ? -5.909 -7.758 3.230 1.00 98.25 189 VAL A C 1
ATOM 1544 O O . VAL A 1 189 ? -6.454 -8.044 4.288 1.00 98.25 189 VAL A O 1
ATOM 1547 N N . ILE A 1 190 ? -4.830 -6.979 3.162 1.00 98.56 190 ILE A N 1
ATOM 1548 C CA . ILE A 1 190 ? -4.279 -6.218 4.291 1.00 98.56 190 ILE A CA 1
ATOM 1549 C C . ILE A 1 190 ? -4.206 -4.762 3.836 1.00 98.56 190 ILE A C 1
ATOM 1551 O O . ILE A 1 190 ? -3.306 -4.378 3.090 1.00 98.56 190 ILE A O 1
ATOM 1555 N N . ALA A 1 191 ? -5.198 -3.969 4.227 1.00 98.50 191 ALA A N 1
ATOM 1556 C CA . ALA A 1 191 ? -5.314 -2.573 3.838 1.00 98.50 191 ALA A CA 1
ATOM 1557 C C . ALA A 1 191 ? -4.696 -1.662 4.898 1.00 98.50 191 ALA A C 1
ATOM 1559 O O . ALA A 1 191 ? -4.968 -1.808 6.088 1.00 98.50 191 ALA A O 1
ATOM 1560 N N . LEU A 1 192 ? -3.867 -0.718 4.457 1.00 98.38 192 LEU A N 1
ATOM 1561 C CA . LEU A 1 192 ? -3.178 0.241 5.313 1.00 98.38 192 LEU A CA 1
ATOM 1562 C C . LEU A 1 192 ? -3.567 1.654 4.887 1.00 98.38 192 LEU A C 1
ATOM 1564 O O . LEU A 1 192 ? -3.442 1.997 3.709 1.00 98.38 192 LEU A O 1
ATOM 1568 N N . ARG A 1 193 ? -3.969 2.491 5.843 1.00 97.31 193 ARG A N 1
ATOM 1569 C CA . ARG A 1 193 ? -4.208 3.919 5.602 1.00 97.31 193 ARG A CA 1
ATOM 1570 C C . ARG A 1 193 ? -3.784 4.768 6.786 1.00 97.31 193 ARG A C 1
ATOM 1572 O O . ARG A 1 193 ? -3.882 4.323 7.925 1.00 97.31 193 ARG A O 1
ATOM 1579 N N . SER A 1 194 ? -3.377 6.007 6.534 1.00 97.69 194 SER A N 1
ATOM 1580 C CA . SER A 1 194 ? -3.076 6.936 7.619 1.00 97.69 194 SER A CA 1
ATOM 1581 C C . SER A 1 194 ? -4.351 7.409 8.318 1.00 97.69 194 SER A C 1
ATOM 1583 O O . SER A 1 194 ? -5.352 7.729 7.669 1.00 97.69 194 SER A O 1
ATOM 1585 N N . VAL A 1 195 ? -4.294 7.487 9.644 1.00 97.06 195 VAL A N 1
ATOM 1586 C CA . VAL A 1 195 ? -5.339 8.076 10.487 1.00 97.06 195 VAL A CA 1
ATOM 1587 C C . VAL A 1 195 ? -4.724 9.111 11.417 1.00 97.06 195 VAL A C 1
ATOM 1589 O O . VAL A 1 195 ? -3.559 8.991 11.783 1.00 97.06 195 VAL A O 1
ATOM 1592 N N . THR A 1 196 ? -5.473 10.145 11.788 1.00 93.12 196 THR A N 1
ATOM 1593 C CA . THR A 1 196 ? -5.037 11.085 12.830 1.00 93.12 196 THR A CA 1
ATOM 1594 C C . THR A 1 196 ? -5.725 10.725 14.140 1.00 93.12 196 THR A C 1
ATOM 1596 O O . THR A 1 196 ? -6.957 10.656 14.143 1.00 93.12 196 THR A O 1
ATOM 1599 N N . PRO A 1 197 ? -4.978 10.485 15.231 1.00 81.31 197 PRO A N 1
ATOM 1600 C CA . PRO A 1 197 ? -5.585 10.281 16.540 1.00 81.31 197 PRO A CA 1
ATOM 1601 C C . PRO A 1 197 ? -6.346 11.548 16.984 1.00 81.31 197 PRO A C 1
ATOM 1603 O O . PRO A 1 197 ? -6.066 12.627 16.449 1.00 81.31 197 PRO A O 1
ATOM 1606 N N . PRO A 1 198 ? -7.320 11.414 17.902 1.00 68.56 198 PRO A N 1
ATOM 1607 C CA . PRO A 1 198 ? -8.005 12.555 18.508 1.00 68.56 198 PRO A CA 1
ATOM 1608 C C . PRO A 1 198 ? -7.061 13.462 19.308 1.00 68.56 198 PRO A C 1
ATOM 1610 O O . PRO A 1 198 ? -6.029 12.963 19.817 1.00 68.56 198 PRO A O 1
#